Protein AF-A0A2V0P9C7-F1 (afdb_monomer_lite)

Secondary structure (DSSP, 8-state):
-----------------------PPPP-----------------------------PPPPP------------------S--TTSHHHHHHHHHHHHHHHHHHHHHIIIIIS--S-HHHHHHHHHHHTTS--S-S-PPPHHHHHHHHHHTTHHHHHHHHHHHHT---TT---PPPPTTS-TT--SPPPP--SHHHHHHHHHHTHHHHHHHHHH----SSPP-SSPPGGGG-SGGGHHHHHHTSSHHHHHHHHHHHHHHHHHHHSHHHHHHHHHHHHHH-HHHHHHHHHHHHHHHHHHHHHHHHHHHTT-GGGGTHHHHHHHSTTHHHHHHHHHS----TT--

Foldseek 3Di:
DDDDDDDDDDDDDDDDDDDDDDDDDDDDDDDDDDDDDDDDDDDDDDDDDDDDDDDDDDDDDDDDDDDDDDPDPPDDPDDDDDPDPPLVVLLVVLVVLVVVLVVLVCCLPPPFAAQCVVVLVVVVCVLVPVDPPDPDDDQQLLSLLLVLLQLLLLLCCLLQQLQQDDPPPDQDDDDQPVDDPDDPDDDPRDHCVVLSVVCNPQNVSSVSNVVSRDDQDPPQRAPPDAPVVCDDPVNPSNVLLLDLPNLVVQLVSNCVSVVSNVPSDDVSVVVLVVCCRHHSNSVSSVVSLVSSLQCLLVSLLSNLVSQVPPCCVPLSVVLSVDRSNSSSVSSNPHNGHPNPDD

Radius of gyration: 31.12 Å; chains: 1; bounding box: 127×72×74 Å

Sequence (342 aa):
MQRLQGKVAGRTAPTAARRLAAVGLPRPAPCQRLRRAGPAGAAARGLPAPAAPQPRRPAPPARGPVAGAAAAVKQGGGGGGGGGEEGGNGLLISGALLALWAGLMGYVFFLAPNQTPTIDAFIVQKLVGLKQEDPYQVNTVFAALFNAMGIYPLIYAALLIPAARSNNKARGGPLNPFRGPGAGRAAPLLPAWPFVTASVFLGAYALIPYMALWSPKEPPQQLPPPKEELEGWNRLYMRGAETAVLPGLLAAGAAFYLFQAATAGGQAWYDYMRLFDQSRLVHATSIDFALCTLLAPFWMANDAEGRNWEQRGTLLPVLSVLPLLGPSLYLLLRPKTDTSAP

Structure (mmCIF, N/CA/C/O backbone):
data_AF-A0A2V0P9C7-F1
#
_entry.id   AF-A0A2V0P9C7-F1
#
loop_
_atom_site.group_PDB
_atom_site.id
_atom_site.type_symbol
_atom_site.label_atom_id
_atom_site.label_alt_id
_atom_site.label_comp_id
_atom_site.label_asym_id
_atom_site.label_entity_id
_atom_site.label_seq_id
_atom_site.pdbx_PDB_ins_code
_atom_site.Cartn_x
_atom_site.Cartn_y
_atom_site.Cartn_z
_atom_site.occupancy
_atom_site.B_iso_or_equiv
_atom_site.auth_seq_id
_atom_site.auth_comp_id
_atom_site.auth_asym_id
_atom_site.auth_atom_id
_atom_site.pdbx_PDB_model_num
ATOM 1 N N . MET A 1 1 ? 71.635 26.282 -8.787 1.00 40.34 1 MET A N 1
ATOM 2 C CA . MET A 1 1 ? 71.771 27.685 -8.345 1.00 40.34 1 MET A CA 1
ATOM 3 C C . MET A 1 1 ? 70.419 28.176 -7.837 1.00 40.34 1 MET A C 1
ATOM 5 O O . MET A 1 1 ? 69.448 27.930 -8.528 1.00 40.34 1 MET A O 1
ATOM 9 N N . GLN A 1 2 ? 70.417 28.773 -6.629 1.00 41.88 2 GLN A N 1
ATOM 10 C CA . GLN A 1 2 ? 69.450 29.718 -6.005 1.00 41.88 2 GLN A CA 1
ATOM 11 C C . GLN A 1 2 ? 67.937 29.389 -6.106 1.00 41.88 2 GLN A C 1
ATOM 13 O O . GLN A 1 2 ? 67.382 29.415 -7.190 1.00 41.88 2 GLN A O 1
ATOM 18 N N . ARG A 1 3 ? 67.175 28.998 -5.067 1.00 39.62 3 ARG A N 1
ATOM 19 C CA . ARG A 1 3 ? 67.047 29.384 -3.634 1.00 39.62 3 ARG A CA 1
ATOM 20 C C . ARG A 1 3 ? 66.398 30.769 -3.425 1.00 39.62 3 ARG A C 1
ATOM 22 O O . ARG A 1 3 ? 67.041 31.756 -3.746 1.00 39.62 3 ARG A O 1
ATOM 29 N N . LEU A 1 4 ? 65.206 30.781 -2.793 1.00 44.69 4 LEU A N 1
ATOM 30 C CA . LEU A 1 4 ? 64.668 31.688 -1.733 1.00 44.69 4 LEU A CA 1
ATOM 31 C C . LEU A 1 4 ? 63.141 31.902 -1.905 1.00 44.69 4 LEU A C 1
ATOM 33 O O . LEU A 1 4 ? 62.710 32.402 -2.931 1.00 44.69 4 LEU A O 1
ATOM 37 N N . GLN A 1 5 ? 62.279 31.302 -1.065 1.00 39.25 5 GLN A N 1
ATOM 38 C CA . GLN A 1 5 ? 61.827 31.727 0.288 1.00 39.25 5 GLN A CA 1
ATOM 39 C C . GLN A 1 5 ? 60.930 32.978 0.267 1.00 39.25 5 GLN A C 1
ATOM 41 O O . GLN A 1 5 ? 61.345 34.016 -0.219 1.00 39.25 5 GLN A O 1
ATOM 46 N N . GLY A 1 6 ? 59.669 32.918 0.707 1.00 35.94 6 GLY A N 1
ATOM 47 C CA . GLY A 1 6 ? 59.151 32.902 2.094 1.00 35.94 6 GLY A CA 1
ATOM 48 C C . GLY A 1 6 ? 57.789 33.647 2.058 1.00 35.94 6 GLY A C 1
ATOM 49 O O . GLY A 1 6 ? 57.533 34.345 1.089 1.00 35.94 6 GLY A O 1
ATOM 50 N N . LYS A 1 7 ? 56.844 33.600 3.002 1.00 38.44 7 LYS A N 1
ATOM 51 C CA . LYS A 1 7 ? 56.928 33.464 4.456 1.00 38.44 7 LYS A CA 1
ATOM 52 C C . LYS A 1 7 ? 55.504 33.304 5.033 1.00 38.44 7 LYS A C 1
ATOM 54 O O . LYS A 1 7 ? 54.540 33.839 4.501 1.00 38.44 7 LYS A O 1
ATOM 59 N N . VAL A 1 8 ? 55.435 32.583 6.147 1.00 41.50 8 VAL A N 1
ATOM 60 C CA . VAL A 1 8 ? 54.285 32.277 7.014 1.00 41.50 8 VAL A CA 1
ATOM 61 C C . VAL A 1 8 ? 53.973 33.428 7.987 1.00 41.50 8 VAL A C 1
ATOM 63 O O . VAL A 1 8 ? 54.904 34.036 8.512 1.00 41.50 8 VAL A O 1
ATOM 66 N N . ALA A 1 9 ? 52.689 33.641 8.304 1.00 38.97 9 ALA A N 1
ATOM 67 C CA . ALA A 1 9 ? 52.156 34.148 9.586 1.00 38.97 9 ALA A CA 1
ATOM 68 C C . ALA A 1 9 ? 50.629 33.878 9.587 1.00 38.97 9 ALA A C 1
ATOM 70 O O . ALA A 1 9 ? 49.969 34.237 8.626 1.00 38.97 9 ALA A O 1
ATOM 71 N N . GLY A 1 10 ? 49.956 33.205 10.525 1.00 32.88 10 GLY A N 1
ATOM 72 C CA . GLY A 1 10 ? 50.257 32.891 11.916 1.00 32.88 10 GLY A CA 1
ATOM 73 C C . GLY A 1 10 ? 49.712 33.980 12.841 1.00 32.88 10 GLY A C 1
ATOM 74 O O . GLY A 1 10 ? 50.431 34.954 13.031 1.00 32.88 10 GLY A O 1
ATOM 75 N N . ARG A 1 11 ? 48.496 33.799 13.403 1.00 36.88 11 ARG A N 1
ATOM 76 C CA . ARG A 1 11 ? 48.047 34.193 14.772 1.00 36.88 11 ARG A CA 1
ATOM 77 C C . ARG A 1 11 ? 46.509 34.252 14.896 1.00 36.88 11 ARG A C 1
ATOM 79 O O . ARG A 1 11 ? 45.859 34.973 14.158 1.00 36.88 11 ARG A O 1
ATOM 86 N N . THR A 1 12 ? 45.904 33.300 15.614 1.00 37.06 12 THR A N 1
ATOM 87 C CA . THR A 1 12 ? 45.446 33.338 17.031 1.00 37.06 12 THR A CA 1
ATOM 88 C C . THR A 1 12 ? 44.045 33.917 17.232 1.00 37.06 12 THR A C 1
ATOM 90 O O . THR A 1 12 ? 43.801 35.093 16.987 1.00 37.06 12 THR A O 1
ATOM 93 N N . ALA A 1 13 ? 43.167 33.075 17.781 1.00 40.53 13 ALA A N 1
ATOM 94 C CA . ALA A 1 13 ? 41.935 33.460 18.458 1.00 40.53 13 ALA A CA 1
ATOM 95 C C . ALA A 1 13 ? 42.210 34.325 19.702 1.00 40.53 13 ALA A C 1
ATOM 97 O O . ALA A 1 13 ? 43.286 34.223 20.299 1.00 40.53 13 ALA A O 1
ATOM 98 N N . PRO A 1 14 ? 41.187 35.054 20.172 1.00 47.22 14 PRO A N 1
ATOM 99 C CA . PRO A 1 14 ? 40.984 35.199 21.601 1.00 47.22 14 PRO A CA 1
ATOM 100 C C . PRO A 1 14 ? 39.565 34.804 22.027 1.00 47.22 14 PRO A C 1
ATOM 102 O O . PRO A 1 14 ? 38.554 35.250 21.488 1.00 47.22 14 PRO A O 1
ATOM 105 N N . THR A 1 15 ? 39.527 33.985 23.069 1.00 38.34 15 THR A N 1
ATOM 106 C CA . THR A 1 15 ? 38.403 33.778 23.979 1.00 38.34 15 THR A CA 1
ATOM 107 C C . THR A 1 15 ? 38.190 35.045 24.808 1.00 38.34 15 THR A C 1
ATOM 109 O O . THR A 1 15 ? 39.127 35.488 25.468 1.00 38.34 15 THR A O 1
ATOM 112 N N . ALA A 1 16 ? 36.974 35.593 24.865 1.00 36.22 16 ALA A N 1
ATOM 113 C CA . ALA A 1 16 ? 36.542 36.418 25.994 1.00 36.22 16 ALA A CA 1
ATOM 114 C C . ALA A 1 16 ? 35.015 36.446 26.108 1.00 36.22 16 ALA A C 1
ATOM 116 O O . ALA A 1 16 ? 34.280 36.677 25.154 1.00 36.22 16 ALA A O 1
ATOM 117 N N . ALA A 1 17 ? 34.576 36.164 27.324 1.00 35.16 17 ALA A N 1
ATOM 118 C CA . ALA A 1 17 ? 33.209 36.004 27.758 1.00 35.16 17 ALA A CA 1
ATOM 119 C C . ALA A 1 17 ? 32.414 37.321 27.840 1.00 35.16 17 ALA A C 1
ATOM 121 O O . ALA A 1 17 ? 32.978 38.412 27.905 1.00 35.16 17 ALA A O 1
ATOM 122 N N . ARG A 1 18 ? 31.111 37.130 28.115 1.00 34.41 18 ARG A N 1
ATOM 123 C CA . ARG A 1 18 ? 30.278 37.934 29.035 1.00 34.41 18 ARG A CA 1
ATOM 124 C C . ARG A 1 18 ? 29.423 39.028 28.373 1.00 34.41 18 ARG A C 1
ATOM 126 O O . ARG A 1 18 ? 29.882 40.137 28.145 1.00 34.41 18 ARG A O 1
ATOM 133 N N . ARG A 1 19 ? 28.111 38.773 28.280 1.00 36.06 19 ARG A N 1
ATOM 134 C CA . ARG A 1 19 ? 27.092 39.390 29.160 1.00 36.06 19 ARG A CA 1
ATOM 135 C C . ARG A 1 19 ? 25.690 38.874 28.816 1.00 36.06 19 ARG A C 1
ATOM 137 O O . ARG A 1 19 ? 25.186 39.062 27.719 1.00 36.06 19 ARG A O 1
ATOM 144 N N . LEU A 1 20 ? 25.085 38.234 29.814 1.00 36.44 20 LEU A N 1
ATOM 145 C CA . LEU A 1 20 ? 23.655 37.977 29.930 1.00 36.44 20 LEU A CA 1
ATOM 146 C C . LEU A 1 20 ? 22.900 39.313 29.931 1.00 36.44 20 LEU A C 1
ATOM 148 O O . LEU A 1 20 ? 23.204 40.178 30.754 1.00 36.44 20 LEU A O 1
ATOM 152 N N . ALA A 1 21 ? 21.904 39.453 29.061 1.00 36.59 21 ALA A N 1
ATOM 153 C CA . ALA A 1 21 ? 20.855 40.454 29.196 1.00 36.59 21 ALA A CA 1
ATOM 154 C C . ALA A 1 21 ? 19.538 39.712 29.438 1.00 36.59 21 ALA A C 1
ATOM 156 O O . ALA A 1 21 ? 18.996 39.050 28.556 1.00 36.59 21 ALA A O 1
ATOM 157 N N . ALA A 1 22 ? 19.093 39.772 30.689 1.00 36.25 22 ALA A N 1
ATOM 158 C CA . ALA A 1 22 ? 17.819 39.260 31.152 1.00 36.25 22 ALA A CA 1
ATOM 159 C C . ALA A 1 22 ? 16.686 40.128 30.588 1.00 36.25 22 ALA A C 1
ATOM 161 O O . ALA A 1 22 ? 16.609 41.318 30.888 1.00 36.25 22 ALA A O 1
ATOM 162 N N . VAL A 1 23 ? 15.800 39.531 29.793 1.00 40.31 23 VAL A N 1
ATOM 163 C CA . VAL A 1 23 ? 14.508 40.132 29.445 1.00 40.31 23 VAL A CA 1
ATOM 164 C C . VAL A 1 23 ? 13.522 39.732 30.539 1.00 40.31 23 VAL A C 1
ATOM 166 O O . VAL A 1 23 ? 13.234 38.552 30.740 1.00 40.31 23 VAL A O 1
ATOM 169 N N . GLY A 1 24 ? 13.089 40.729 31.309 1.00 33.69 24 GLY A N 1
ATOM 170 C CA . GLY A 1 24 ? 12.203 40.576 32.455 1.00 33.69 24 GLY A CA 1
ATOM 171 C C . GLY A 1 24 ? 10.775 40.210 32.051 1.00 33.69 24 GLY A C 1
ATOM 172 O O . GLY A 1 24 ? 10.144 40.898 31.255 1.00 33.69 24 GLY A O 1
ATOM 173 N N . LEU A 1 25 ? 10.264 39.144 32.663 1.00 37.91 25 LEU A N 1
ATOM 174 C CA . LEU A 1 25 ? 8.841 38.822 32.747 1.00 37.91 25 LEU A CA 1
ATOM 175 C C . LEU A 1 25 ? 8.214 39.590 33.927 1.00 37.91 25 LEU A C 1
ATOM 177 O O . LEU A 1 25 ? 8.761 39.528 35.034 1.00 37.91 25 LEU A O 1
ATOM 181 N N . PRO A 1 26 ? 7.064 40.265 33.755 1.00 42.53 26 PRO A N 1
ATOM 182 C CA . PRO A 1 26 ? 6.328 40.831 34.876 1.00 42.53 26 PRO A CA 1
ATOM 183 C C . PRO A 1 26 ? 5.519 39.749 35.612 1.00 42.53 26 PRO A C 1
ATOM 185 O O . PRO A 1 26 ? 4.695 39.042 35.035 1.00 42.53 26 PRO A O 1
ATOM 188 N N . ARG A 1 27 ? 5.759 39.648 36.924 1.00 42.53 27 ARG A N 1
ATOM 189 C CA . ARG A 1 27 ? 4.911 38.945 37.900 1.00 42.53 27 ARG A CA 1
ATOM 190 C C . ARG A 1 27 ? 3.579 39.682 38.087 1.00 42.53 27 ARG A C 1
ATOM 192 O O . ARG A 1 27 ? 3.592 40.907 38.181 1.00 42.53 27 ARG A O 1
ATOM 199 N N . PRO A 1 28 ? 2.491 38.949 38.358 1.00 45.53 28 PRO A N 1
ATOM 200 C CA . PRO A 1 28 ? 1.524 39.395 39.357 1.00 45.53 28 PRO A CA 1
ATOM 201 C C . PRO A 1 28 ? 1.474 38.467 40.583 1.00 45.53 28 PRO A C 1
ATOM 203 O O . PRO A 1 28 ? 1.701 37.260 40.509 1.00 45.53 28 PRO A O 1
ATOM 206 N N . ALA A 1 29 ? 1.236 39.099 41.731 1.00 41.28 29 ALA A N 1
ATOM 207 C CA . ALA A 1 29 ? 1.224 38.549 43.085 1.00 41.28 29 ALA A CA 1
ATOM 208 C C . ALA A 1 29 ? -0.116 37.837 43.428 1.00 41.28 29 ALA A C 1
ATOM 210 O O . ALA A 1 29 ? -1.063 37.904 42.644 1.00 41.28 29 ALA A O 1
ATOM 211 N N . PRO A 1 30 ? -0.209 37.131 44.575 1.00 43.12 30 PRO A N 1
ATOM 212 C CA . PRO A 1 30 ? -1.204 36.090 44.826 1.00 43.12 30 PRO A CA 1
ATOM 213 C C . PRO A 1 30 ? -2.476 36.616 45.510 1.00 43.12 30 PRO A C 1
ATOM 215 O O . PRO A 1 30 ? -2.411 37.495 46.366 1.00 43.12 30 PRO A O 1
ATOM 218 N N . CYS A 1 31 ? -3.629 36.001 45.226 1.00 36.41 31 CYS A N 1
ATOM 219 C CA . CYS A 1 31 ? -4.851 36.177 46.016 1.00 36.41 31 CYS A CA 1
ATOM 220 C C . CYS A 1 31 ? -5.476 34.829 46.405 1.00 36.41 31 CYS A C 1
ATOM 222 O O . CYS A 1 31 ? -6.080 34.119 45.611 1.00 36.41 31 CYS A O 1
ATOM 224 N N . GLN A 1 32 ? -5.218 34.490 47.665 1.00 39.56 32 GLN A N 1
ATOM 225 C CA . GLN A 1 32 ? -6.084 33.870 48.669 1.00 39.56 32 GLN A CA 1
ATOM 226 C C . GLN A 1 32 ? -7.221 32.925 48.229 1.00 39.56 32 GLN A C 1
ATOM 228 O O . GLN A 1 32 ? -8.327 33.302 47.865 1.00 39.56 32 GLN A O 1
ATOM 233 N N . ARG A 1 33 ? -6.925 31.648 48.473 1.00 35.62 33 ARG A N 1
ATOM 234 C CA . ARG A 1 33 ? -7.769 30.575 49.015 1.00 35.62 33 ARG A CA 1
ATOM 235 C C . ARG A 1 33 ? -9.034 31.055 49.767 1.00 35.62 33 ARG A C 1
ATOM 237 O O . ARG A 1 33 ? -8.929 31.545 50.887 1.00 35.62 33 ARG A O 1
ATOM 244 N N . LEU A 1 34 ? -10.215 30.737 49.235 1.00 41.00 34 LEU A N 1
ATOM 245 C CA . LEU A 1 34 ? -11.461 30.621 50.003 1.00 41.00 34 LEU A CA 1
ATOM 246 C C . LEU A 1 34 ? -12.000 29.188 49.902 1.00 41.00 34 LEU A C 1
ATOM 248 O O . LEU A 1 34 ? -12.028 28.566 48.844 1.00 41.00 34 LEU A O 1
ATOM 252 N N . ARG A 1 35 ? -12.329 28.647 51.073 1.00 34.84 35 ARG A N 1
ATOM 253 C CA . ARG A 1 35 ? -12.780 27.282 51.365 1.00 34.84 35 ARG A CA 1
ATOM 254 C C . ARG A 1 35 ? -14.299 27.300 51.596 1.00 34.84 35 ARG A C 1
ATOM 256 O O . ARG A 1 35 ? -14.778 28.277 52.160 1.00 34.84 35 ARG A O 1
ATOM 263 N N . ARG A 1 36 ? -14.932 26.129 51.386 1.00 33.81 36 ARG A N 1
ATOM 264 C CA . ARG A 1 36 ? -16.266 25.665 51.870 1.00 33.81 36 ARG A CA 1
ATOM 265 C C . ARG A 1 36 ? -17.480 26.237 51.116 1.00 33.81 36 ARG A C 1
ATOM 267 O O . ARG A 1 36 ? -17.447 27.384 50.719 1.00 33.81 36 ARG A O 1
ATOM 274 N N . ALA A 1 37 ? -18.593 25.530 50.908 1.00 34.34 37 ALA A N 1
ATOM 275 C CA . ALA A 1 37 ? -19.050 24.167 51.212 1.00 34.34 37 ALA A CA 1
ATOM 276 C C . ALA A 1 37 ? -20.278 23.868 50.311 1.00 34.34 37 ALA A C 1
ATOM 278 O O . ALA A 1 37 ? -20.945 24.800 49.873 1.00 34.34 37 ALA A O 1
ATOM 279 N N . GLY A 1 38 ? -20.581 22.591 50.043 1.00 33.56 38 GLY A N 1
ATOM 280 C CA . GLY A 1 38 ? -21.896 22.166 49.529 1.00 33.56 38 GLY A CA 1
ATOM 281 C C . GLY A 1 38 ? -22.929 21.994 50.661 1.00 33.56 38 GLY A C 1
ATOM 282 O O . GLY A 1 38 ? -22.699 22.474 51.770 1.00 33.56 38 GLY A O 1
ATOM 283 N N . PRO A 1 39 ? -23.990 21.197 50.451 1.00 47.72 39 PRO A N 1
ATOM 284 C CA . PRO A 1 39 ? -25.237 21.595 49.794 1.00 47.72 39 PRO A CA 1
ATOM 285 C C . PRO A 1 39 ? -26.438 21.527 50.762 1.00 47.72 39 PRO A C 1
ATOM 287 O O . PRO A 1 39 ? -26.381 20.849 51.784 1.00 47.72 39 PRO A O 1
ATOM 290 N N . ALA A 1 40 ? -27.560 22.164 50.417 1.00 34.12 40 ALA A N 1
ATOM 291 C CA . ALA A 1 40 ? -28.839 21.943 51.095 1.00 34.12 40 ALA A CA 1
ATOM 292 C C . ALA A 1 40 ? -29.974 21.910 50.067 1.00 34.12 40 ALA A C 1
ATOM 294 O O . ALA A 1 40 ? -30.156 22.848 49.294 1.00 34.12 40 ALA A O 1
ATOM 295 N N . GLY A 1 41 ? -30.694 20.789 50.043 1.00 30.06 41 GLY A N 1
ATOM 296 C CA . GLY A 1 41 ? -31.901 20.609 49.250 1.00 30.06 41 GLY A CA 1
ATOM 297 C C . GLY A 1 41 ? -33.130 21.206 49.930 1.00 30.06 41 GLY A C 1
ATOM 298 O O . GLY A 1 41 ? -33.171 21.363 51.147 1.00 30.06 41 GLY A O 1
ATOM 299 N N . ALA A 1 42 ? -34.159 21.470 49.133 1.00 34.94 42 ALA A N 1
ATOM 300 C CA . ALA A 1 42 ? -35.526 21.600 49.610 1.00 34.94 42 ALA A CA 1
ATOM 301 C C . ALA A 1 42 ? -36.482 21.137 48.505 1.00 34.94 42 ALA A C 1
ATOM 303 O O . ALA A 1 42 ? -36.445 21.619 47.376 1.00 34.94 42 ALA A O 1
ATOM 304 N N . ALA A 1 43 ? -37.294 20.146 48.854 1.00 31.75 43 ALA A N 1
ATOM 305 C CA . ALA A 1 43 ? -38.361 19.575 48.054 1.00 31.75 43 ALA A CA 1
ATOM 306 C C . ALA A 1 43 ? -39.646 20.410 48.181 1.00 31.75 43 ALA A C 1
ATOM 308 O O . ALA A 1 43 ? -39.941 20.909 49.264 1.00 31.75 43 ALA A O 1
ATOM 309 N N . ALA A 1 44 ? -40.463 20.464 47.126 1.00 37.12 44 ALA A N 1
ATOM 310 C CA . ALA A 1 44 ? -41.893 20.756 47.235 1.00 37.12 44 ALA A CA 1
ATOM 311 C C . ALA A 1 44 ? -42.676 20.014 46.133 1.00 37.12 44 ALA A C 1
ATOM 313 O O . ALA A 1 44 ? -42.282 20.000 44.970 1.00 37.12 44 ALA A O 1
ATOM 314 N N . ARG A 1 45 ? -43.751 19.336 46.553 1.00 31.44 45 ARG A N 1
ATOM 315 C CA . ARG A 1 45 ? -44.644 18.422 45.812 1.00 31.44 45 ARG A CA 1
ATOM 316 C C . ARG A 1 45 ? -45.943 19.125 45.358 1.00 31.44 45 ARG A C 1
ATOM 318 O O . ARG A 1 45 ? -46.443 19.948 46.110 1.00 31.44 45 ARG A O 1
ATOM 325 N N . GLY A 1 46 ? -46.543 18.626 44.258 1.00 29.08 46 GLY A N 1
ATOM 326 C CA . GLY A 1 46 ? -48.005 18.541 43.971 1.00 29.08 46 GLY A CA 1
ATOM 327 C C . GLY A 1 46 ? -48.631 19.688 43.145 1.00 29.08 46 GLY A C 1
ATOM 328 O O . GLY A 1 46 ? -48.696 20.791 43.660 1.00 29.08 46 GLY A O 1
ATOM 329 N N . LEU A 1 47 ? -48.932 19.540 41.832 1.00 31.88 47 LEU A N 1
ATOM 330 C CA . LEU A 1 47 ? -50.120 18.952 41.121 1.00 31.88 47 LEU A CA 1
ATOM 331 C C . LEU A 1 47 ? -51.376 19.873 41.071 1.00 31.88 47 LEU A C 1
ATOM 333 O O . LEU A 1 47 ? -51.562 20.594 42.045 1.00 31.88 47 LEU A O 1
ATOM 337 N N . PRO A 1 48 ? -52.292 19.823 40.053 1.00 43.31 48 PRO A N 1
ATOM 338 C CA . PRO A 1 48 ? -52.402 18.953 38.856 1.00 43.31 48 PRO A CA 1
ATOM 339 C C . PRO A 1 48 ? -52.689 19.677 37.493 1.00 43.31 48 PRO A C 1
ATOM 341 O O . PRO A 1 48 ? -52.756 20.897 37.407 1.00 43.31 48 PRO A O 1
ATOM 344 N N . ALA A 1 49 ? -52.831 18.874 36.423 1.00 34.06 49 ALA A N 1
ATOM 345 C CA . ALA A 1 49 ? -52.937 19.197 34.983 1.00 34.06 49 ALA A CA 1
ATOM 346 C C . ALA A 1 49 ? -54.313 19.708 34.472 1.00 34.06 49 ALA A C 1
ATOM 348 O O . ALA A 1 49 ? -55.307 19.635 35.195 1.00 34.06 49 ALA A O 1
ATOM 349 N N . PRO A 1 50 ? -54.402 20.103 33.179 1.00 39.69 50 PRO A N 1
ATOM 350 C CA . PRO A 1 50 ? -55.315 19.385 32.272 1.00 39.69 50 PRO A CA 1
ATOM 351 C C . PRO A 1 50 ? -54.734 19.074 30.865 1.00 39.69 50 PRO A C 1
ATOM 353 O O . PRO A 1 50 ? -53.574 19.334 30.569 1.00 39.69 50 PRO A O 1
ATOM 356 N N . ALA A 1 51 ? -55.558 18.410 30.046 1.00 33.03 51 ALA A N 1
ATOM 357 C CA . ALA A 1 51 ? -55.248 17.429 29.000 1.00 33.03 51 ALA A CA 1
ATOM 358 C C . ALA A 1 51 ? -54.744 17.923 27.616 1.00 33.03 51 ALA A C 1
ATOM 360 O O . ALA A 1 51 ? -54.800 19.097 27.271 1.00 33.03 51 ALA A O 1
ATOM 361 N N . ALA A 1 52 ? -54.277 16.934 26.838 1.00 35.88 52 ALA A N 1
ATOM 362 C CA . ALA A 1 52 ? -53.616 16.936 25.523 1.00 35.88 52 ALA A CA 1
ATOM 363 C C . ALA A 1 52 ? -54.396 17.551 24.336 1.00 35.88 52 ALA A C 1
ATOM 365 O O . ALA A 1 52 ? -55.610 17.729 24.414 1.00 35.88 52 ALA A O 1
ATOM 366 N N . PRO A 1 53 ? -53.714 17.794 23.192 1.00 34.66 53 PRO A N 1
ATOM 367 C CA . PRO A 1 53 ? -53.851 16.857 22.057 1.00 34.66 53 PRO A CA 1
ATOM 368 C C . PRO A 1 53 ? -52.573 16.644 21.193 1.00 34.66 53 PRO A C 1
ATOM 370 O O . PRO A 1 53 ? -51.788 17.557 20.959 1.00 34.66 53 PRO A O 1
ATOM 373 N N . GLN A 1 54 ? -52.401 15.436 20.641 1.00 34.97 54 GLN A N 1
ATOM 374 C CA . GLN A 1 54 ? -51.569 15.109 19.455 1.00 34.97 54 GLN A CA 1
ATOM 375 C C . GLN A 1 54 ? -52.507 14.598 18.325 1.00 34.97 54 GLN A C 1
ATOM 377 O O . GLN A 1 54 ? -53.676 14.365 18.643 1.00 34.97 54 GLN A O 1
ATOM 382 N N . PRO A 1 55 ? -52.090 14.266 17.073 1.00 40.16 55 PRO A N 1
ATOM 383 C CA . PRO A 1 55 ? -50.862 14.535 16.288 1.00 40.16 55 PRO A CA 1
ATOM 384 C C . PRO A 1 55 ? -51.166 15.037 14.840 1.00 40.16 55 PRO A C 1
ATOM 386 O O . PRO A 1 55 ? -52.300 14.964 14.372 1.00 40.16 55 PRO A O 1
ATOM 389 N N . ARG A 1 56 ? -50.153 15.430 14.040 1.00 32.28 56 ARG A N 1
ATOM 390 C CA . ARG A 1 56 ? -50.242 15.385 12.556 1.00 32.28 56 ARG A CA 1
ATOM 391 C C . ARG A 1 56 ? -48.935 14.893 11.917 1.00 32.28 56 ARG A C 1
ATOM 393 O O . ARG A 1 56 ? -47.888 15.509 12.077 1.00 32.28 56 ARG A O 1
ATOM 400 N N . ARG A 1 57 ? -49.026 13.776 11.183 1.00 38.12 57 ARG A N 1
ATOM 401 C CA . ARG A 1 57 ? -47.999 13.242 10.265 1.00 38.12 57 ARG A CA 1
ATOM 402 C C . ARG A 1 57 ? -47.980 14.044 8.955 1.00 38.12 57 ARG A C 1
ATOM 404 O O . ARG A 1 57 ? -49.061 14.383 8.475 1.00 38.12 57 ARG A O 1
ATOM 411 N N . PRO A 1 58 ? -46.822 14.203 8.296 1.00 41.66 58 PRO A N 1
ATOM 412 C CA . PRO A 1 58 ? -46.764 14.397 6.848 1.00 41.66 58 PRO A CA 1
ATOM 413 C C . PRO A 1 58 ? -46.517 13.072 6.102 1.00 41.66 58 PRO A C 1
ATOM 415 O O . PRO A 1 58 ? -45.804 12.192 6.583 1.00 41.66 58 PRO A O 1
ATOM 418 N N . ALA A 1 59 ? -47.145 12.944 4.932 1.00 39.66 59 ALA A N 1
ATOM 419 C CA . ALA A 1 59 ? -47.090 11.814 4.002 1.00 39.66 59 ALA A CA 1
ATOM 420 C C . ALA A 1 59 ? -45.787 11.788 3.156 1.00 39.66 59 ALA A C 1
ATOM 422 O O . ALA A 1 59 ? -45.109 12.813 3.067 1.00 39.66 59 ALA A O 1
ATOM 423 N N . PRO A 1 60 ? -45.428 10.651 2.521 1.00 43.28 60 PRO A N 1
ATOM 424 C CA . PRO A 1 60 ? -44.184 10.502 1.762 1.00 43.28 60 PRO A CA 1
ATOM 425 C C . PRO A 1 60 ? -44.348 10.930 0.291 1.00 43.28 60 PRO A C 1
ATOM 427 O O . PRO A 1 60 ? -45.446 10.784 -0.252 1.00 43.28 60 PRO A O 1
ATOM 430 N N . PRO A 1 61 ? -43.276 11.343 -0.413 1.00 43.69 61 PRO A N 1
ATOM 431 C CA . PRO A 1 61 ? -43.305 11.417 -1.867 1.00 43.69 61 PRO A CA 1
ATOM 432 C C . PRO A 1 61 ? -42.591 10.235 -2.556 1.00 43.69 61 PRO A C 1
ATOM 434 O O . PRO A 1 61 ? -41.442 9.909 -2.275 1.00 43.69 61 PRO A O 1
ATOM 437 N N . ALA A 1 62 ? -43.369 9.614 -3.449 1.00 33.03 62 ALA A N 1
ATOM 438 C CA . ALA A 1 62 ? -43.105 8.982 -4.749 1.00 33.03 62 ALA A CA 1
ATOM 439 C C . ALA A 1 62 ? -41.740 8.339 -5.098 1.00 33.03 62 ALA A C 1
ATOM 441 O O . ALA A 1 62 ? -40.686 8.967 -5.105 1.00 33.03 62 ALA A O 1
ATOM 442 N N . ARG A 1 63 ? -41.830 7.089 -5.579 1.00 35.12 63 ARG A N 1
ATOM 443 C CA . ARG A 1 63 ? -40.819 6.388 -6.389 1.00 35.12 63 ARG A CA 1
ATOM 444 C C . ARG A 1 63 ? -40.847 6.879 -7.845 1.00 35.12 63 ARG A C 1
ATOM 446 O O . ARG A 1 63 ? -41.924 6.996 -8.423 1.00 35.12 63 ARG A O 1
ATOM 453 N N . GLY A 1 64 ? -39.669 7.011 -8.451 1.00 30.33 64 GLY A N 1
ATOM 454 C CA . GLY A 1 64 ? -39.435 7.039 -9.899 1.00 30.33 64 GLY A CA 1
ATOM 455 C C . GLY A 1 64 ? -38.042 6.456 -10.207 1.00 30.33 64 GLY A C 1
ATOM 456 O O . GLY A 1 64 ? -37.157 6.596 -9.361 1.00 30.33 64 GLY A O 1
ATOM 457 N N . PRO A 1 65 ? -37.839 5.737 -11.329 1.00 41.53 65 PRO A N 1
ATOM 458 C CA . PRO A 1 65 ? -36.722 4.810 -11.497 1.00 41.53 65 PRO A CA 1
ATOM 459 C C . PRO A 1 65 ? -35.546 5.450 -12.239 1.00 41.53 65 PRO A C 1
ATOM 461 O O . PRO A 1 65 ? -35.747 6.063 -13.281 1.00 41.53 65 PRO A O 1
ATOM 464 N N . VAL A 1 66 ? -34.311 5.212 -11.789 1.00 35.59 66 VAL A N 1
ATOM 465 C CA . VAL A 1 66 ? -33.158 5.229 -12.700 1.00 35.59 66 VAL A CA 1
ATOM 466 C C . VAL A 1 66 ? -32.144 4.185 -12.251 1.00 35.59 66 VAL A C 1
ATOM 468 O O . VAL A 1 66 ? -31.599 4.238 -11.150 1.00 35.59 66 VAL A O 1
ATOM 471 N N . ALA A 1 67 ? -31.954 3.197 -13.115 1.00 30.81 67 ALA A N 1
ATOM 472 C CA . ALA A 1 67 ? -30.931 2.181 -13.011 1.00 30.81 67 ALA A CA 1
ATOM 473 C C . ALA A 1 67 ? -29.550 2.802 -13.268 1.00 30.81 67 ALA A C 1
ATOM 475 O O . ALA A 1 67 ? -29.350 3.513 -14.248 1.00 30.81 67 ALA A O 1
ATOM 476 N N . GLY A 1 68 ? -28.598 2.480 -12.401 1.00 28.50 68 GLY A N 1
ATOM 477 C CA . GLY A 1 68 ? -27.174 2.721 -12.588 1.00 28.50 68 GLY A CA 1
ATOM 478 C C 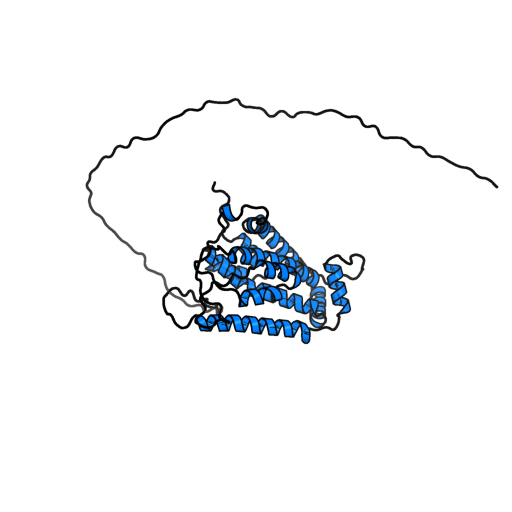. GLY A 1 68 ? -26.439 1.645 -11.807 1.00 28.50 68 GLY A C 1
ATOM 479 O O . GLY A 1 68 ? -26.288 1.746 -10.594 1.00 28.50 68 GLY A O 1
ATOM 480 N N . ALA A 1 69 ? -26.107 0.554 -12.491 1.00 35.94 69 ALA A N 1
ATOM 481 C CA . ALA A 1 69 ? -25.489 -0.627 -11.915 1.00 35.94 69 ALA A CA 1
ATOM 482 C C . ALA A 1 69 ? -24.088 -0.300 -11.376 1.00 35.94 69 ALA A C 1
ATOM 484 O O . ALA A 1 69 ? -23.131 -0.183 -12.133 1.00 35.94 69 ALA A O 1
ATOM 485 N N . ALA A 1 70 ? -23.972 -0.199 -10.056 1.00 28.53 70 ALA A N 1
ATOM 486 C CA . ALA A 1 70 ? -22.722 -0.404 -9.345 1.00 28.53 70 ALA A CA 1
ATOM 487 C C . ALA A 1 70 ? -22.904 -1.675 -8.518 1.00 28.53 70 ALA A C 1
ATOM 489 O O . ALA A 1 70 ? -23.775 -1.740 -7.648 1.00 28.53 70 ALA A O 1
ATOM 490 N N . ALA A 1 71 ? -22.133 -2.711 -8.842 1.00 30.83 71 ALA A N 1
ATOM 491 C CA . ALA A 1 71 ? -22.108 -3.962 -8.105 1.00 30.83 71 ALA A CA 1
ATOM 492 C C . ALA A 1 71 ? -21.575 -3.699 -6.689 1.00 30.83 71 ALA A C 1
ATOM 494 O O . ALA A 1 71 ? -20.378 -3.767 -6.422 1.00 30.83 71 ALA A O 1
ATOM 495 N N . ALA A 1 72 ? -22.483 -3.359 -5.778 1.00 28.03 72 ALA A N 1
ATOM 496 C CA . ALA A 1 72 ? -22.224 -3.363 -4.355 1.00 28.03 72 ALA A CA 1
ATOM 497 C C . ALA A 1 72 ? -22.080 -4.825 -3.924 1.00 28.03 72 ALA A C 1
ATOM 499 O O . ALA A 1 72 ? -23.064 -5.563 -3.838 1.00 28.03 72 ALA A O 1
ATOM 500 N N . VAL A 1 73 ? -20.843 -5.249 -3.664 1.00 30.66 73 VAL A N 1
ATOM 501 C CA . VAL A 1 73 ? -20.583 -6.455 -2.878 1.00 30.66 73 VAL A CA 1
ATOM 502 C C . VAL A 1 73 ? -21.241 -6.234 -1.520 1.00 30.66 73 VAL A C 1
ATOM 504 O O . VAL A 1 73 ? -20.813 -5.412 -0.712 1.00 30.66 73 VAL A O 1
ATOM 507 N N . LYS A 1 74 ? -22.360 -6.925 -1.317 1.00 26.08 74 LYS A N 1
ATOM 508 C CA . LYS A 1 74 ? -23.163 -6.878 -0.103 1.00 26.08 74 LYS A CA 1
ATOM 509 C C . LYS A 1 74 ? -22.387 -7.623 0.983 1.00 26.08 74 LYS A C 1
ATOM 511 O O . LYS A 1 74 ? -22.418 -8.848 1.040 1.00 26.08 74 LYS A O 1
ATOM 516 N N . GLN A 1 75 ? -21.648 -6.887 1.808 1.00 36.72 75 GLN A N 1
ATOM 517 C CA . GLN A 1 75 ? -21.001 -7.442 2.992 1.00 36.72 75 GLN A CA 1
ATOM 518 C C . GLN A 1 75 ? -22.105 -7.794 3.998 1.00 36.72 75 GLN A C 1
ATOM 520 O O . GLN A 1 75 ? -22.880 -6.932 4.417 1.00 36.72 75 GLN A O 1
ATOM 525 N N . GLY A 1 76 ? -22.250 -9.088 4.284 1.00 27.56 76 GLY A N 1
ATOM 526 C CA . GLY A 1 76 ? -23.264 -9.616 5.186 1.00 27.56 76 GLY A CA 1
ATOM 527 C C . GLY A 1 76 ? -23.022 -9.143 6.614 1.00 27.56 76 GLY A C 1
ATOM 528 O O . GLY A 1 76 ? -22.201 -9.710 7.324 1.00 27.56 76 GLY A O 1
ATOM 529 N N . GLY A 1 77 ? -23.765 -8.121 7.037 1.00 33.19 77 GLY A N 1
ATOM 530 C CA . GLY A 1 77 ? -24.012 -7.855 8.449 1.00 33.19 77 GLY A CA 1
ATOM 531 C C . GLY A 1 77 ? -24.937 -8.939 8.993 1.00 33.19 77 GLY A C 1
ATOM 532 O O . GLY A 1 77 ? -26.151 -8.864 8.813 1.00 33.19 77 GLY A O 1
ATOM 533 N N . GLY A 1 78 ? -24.355 -9.972 9.595 1.00 27.00 78 GLY A N 1
ATOM 534 C CA . GLY A 1 78 ? -25.072 -11.075 10.225 1.00 27.00 78 GLY A CA 1
ATOM 535 C C . GLY A 1 78 ? -25.133 -10.893 11.735 1.00 27.00 78 GLY A C 1
ATOM 536 O O . GLY A 1 78 ? -24.289 -11.406 12.457 1.00 27.00 78 GLY A O 1
ATOM 537 N N . GLY A 1 79 ? -26.136 -10.163 12.217 1.00 28.12 79 GLY A N 1
ATOM 538 C CA . GLY A 1 79 ? -26.608 -10.299 13.591 1.00 28.12 79 GLY A CA 1
ATOM 539 C C . GLY A 1 79 ? -27.824 -11.219 13.602 1.00 28.12 79 GLY A C 1
ATOM 540 O O . GLY A 1 79 ? -28.874 -10.820 13.106 1.00 28.12 79 GLY A O 1
ATOM 541 N N . GLY A 1 80 ? -27.692 -12.421 14.171 1.00 24.22 80 GLY A N 1
ATOM 542 C CA . GLY A 1 80 ? -28.838 -13.262 14.538 1.00 24.22 80 GLY A CA 1
ATOM 543 C C . GLY A 1 80 ? -28.721 -14.747 14.189 1.00 24.22 80 GLY A C 1
ATOM 544 O O . GLY A 1 80 ? -29.083 -15.148 13.094 1.00 24.22 80 GLY A O 1
ATOM 545 N N . GLY A 1 81 ? -28.293 -15.539 15.179 1.00 32.22 81 GLY A N 1
ATOM 546 C CA . GLY A 1 81 ? -28.753 -16.900 15.495 1.00 32.22 81 GLY A CA 1
ATOM 547 C C . GLY A 1 81 ? -28.950 -17.921 14.367 1.00 32.22 81 GLY A C 1
ATOM 548 O O . GLY A 1 81 ? -30.022 -17.997 13.778 1.00 32.22 81 GLY A O 1
ATOM 549 N N . GLY A 1 82 ? -27.982 -18.827 14.211 1.00 23.72 82 GLY A N 1
ATOM 550 C CA . GLY A 1 82 ? -28.135 -20.068 13.446 1.00 23.72 82 GLY A CA 1
ATOM 551 C C . GLY A 1 82 ? -26.837 -20.873 13.432 1.00 23.72 82 GLY A C 1
ATOM 552 O O . GLY A 1 82 ? -26.003 -20.692 12.556 1.00 23.72 82 GLY A O 1
ATOM 553 N N . GLY A 1 83 ? -26.629 -21.728 14.437 1.00 36.34 83 GLY A N 1
ATOM 554 C CA . GLY A 1 83 ? -25.433 -22.567 14.531 1.00 36.34 83 GLY A CA 1
ATOM 555 C C . GLY A 1 83 ? -25.405 -23.648 13.447 1.00 36.34 83 GLY A C 1
ATOM 556 O O . GLY A 1 83 ? -26.344 -24.432 13.347 1.00 36.34 83 GLY A O 1
ATOM 557 N N . GLY A 1 84 ? -24.318 -23.710 12.669 1.00 35.41 84 GLY A N 1
ATOM 558 C CA . GLY A 1 84 ? -24.024 -24.855 11.796 1.00 35.41 84 GLY A CA 1
ATOM 559 C C . GLY A 1 84 ? -23.125 -24.585 10.585 1.00 35.41 84 GLY A C 1
ATOM 560 O O . GLY A 1 84 ? -22.368 -25.474 10.209 1.00 35.41 84 GLY A O 1
ATOM 561 N N . GLU A 1 85 ? -23.144 -23.383 9.998 1.00 46.59 85 GLU A N 1
ATOM 562 C CA . GLU A 1 85 ? -22.534 -23.144 8.667 1.00 46.59 85 GLU A CA 1
ATOM 563 C C . GLU A 1 85 ? -21.335 -22.170 8.654 1.00 46.59 85 GLU A C 1
ATOM 565 O O . GLU A 1 85 ? -20.581 -22.121 7.682 1.00 46.59 85 GLU A O 1
ATOM 570 N N . GLU A 1 86 ? -21.083 -21.432 9.739 1.00 51.34 86 GLU A N 1
ATOM 571 C CA . GLU A 1 86 ? -20.023 -20.405 9.781 1.00 51.34 86 GLU A CA 1
ATOM 572 C C . GLU A 1 86 ? -18.592 -20.975 9.745 1.00 51.34 86 GLU A C 1
ATOM 574 O O . GLU A 1 86 ? -17.686 -20.352 9.188 1.00 51.34 86 GLU A O 1
ATOM 579 N N . GLY A 1 87 ? -18.375 -22.186 10.271 1.00 52.91 87 GLY A N 1
ATOM 580 C CA . GLY A 1 87 ? -17.041 -22.801 10.337 1.00 52.91 87 GLY A CA 1
ATOM 581 C C . GLY A 1 87 ? -16.479 -23.243 8.979 1.00 52.91 87 GLY A C 1
ATOM 582 O O . GLY A 1 87 ? -15.266 -23.204 8.772 1.00 52.91 87 GLY A O 1
ATOM 583 N N . GLY A 1 88 ? -17.347 -23.631 8.037 1.00 61.28 88 GLY A N 1
ATOM 584 C CA . GLY A 1 88 ? -16.938 -24.065 6.697 1.00 61.28 88 GLY A CA 1
ATOM 585 C C . GLY A 1 88 ? -16.475 -22.898 5.827 1.00 61.28 88 GLY A C 1
ATOM 586 O O . GLY A 1 88 ? -15.427 -22.969 5.189 1.00 61.28 88 GLY A O 1
ATOM 587 N N . ASN A 1 89 ? -17.206 -21.785 5.865 1.00 70.81 89 ASN A N 1
ATOM 588 C CA . ASN A 1 89 ? -16.919 -20.618 5.031 1.00 70.81 89 ASN A CA 1
ATOM 589 C C . ASN A 1 89 ? -15.597 -19.937 5.416 1.00 70.81 89 ASN A C 1
ATOM 591 O O . ASN A 1 89 ? -14.836 -19.544 4.533 1.00 70.81 89 ASN A O 1
ATOM 595 N N . GLY A 1 90 ? -15.277 -19.857 6.713 1.00 68.94 90 GLY A N 1
ATOM 596 C CA . GLY A 1 90 ? -14.003 -19.300 7.182 1.00 68.94 90 GLY A CA 1
ATOM 597 C C . GLY A 1 90 ? -12.790 -20.097 6.692 1.00 68.94 90 GLY A C 1
ATOM 598 O O . GLY A 1 90 ? -11.845 -19.519 6.158 1.00 68.94 90 GLY A O 1
ATOM 599 N N . LEU A 1 91 ? -12.845 -21.430 6.786 1.00 75.38 91 LEU A N 1
ATOM 600 C CA . LEU A 1 91 ? -11.777 -22.309 6.299 1.00 75.38 91 LEU A CA 1
ATOM 601 C C . LEU A 1 91 ? -11.583 -22.195 4.781 1.00 75.38 91 LEU A C 1
ATOM 603 O O . LEU A 1 91 ? -10.449 -22.163 4.304 1.00 75.38 91 LEU A O 1
ATOM 607 N N . LEU A 1 92 ? -12.679 -22.105 4.026 1.00 81.56 92 LEU A N 1
ATOM 608 C CA . LEU A 1 92 ? -12.630 -21.937 2.575 1.00 81.56 92 LEU A CA 1
ATOM 609 C C . LEU A 1 92 ? -11.993 -20.601 2.178 1.00 81.56 92 LEU A C 1
ATOM 611 O O . LEU A 1 92 ? -11.153 -20.581 1.281 1.00 81.56 92 LEU A O 1
ATOM 615 N N . ILE A 1 93 ? -12.333 -19.502 2.861 1.00 82.62 93 ILE A N 1
ATOM 616 C CA . ILE A 1 93 ? -11.759 -18.173 2.591 1.00 82.62 93 ILE A CA 1
ATOM 617 C C . ILE A 1 93 ? -10.265 -18.145 2.936 1.00 82.62 93 ILE A C 1
ATOM 619 O O . ILE A 1 93 ? -9.456 -17.721 2.110 1.00 82.62 93 ILE A O 1
ATOM 623 N N . SER A 1 94 ? -9.874 -18.641 4.114 1.00 83.25 94 SER A N 1
ATOM 624 C CA . SER A 1 94 ? -8.463 -18.742 4.509 1.00 83.25 94 SER A CA 1
ATOM 625 C C . SER A 1 94 ? -7.664 -19.632 3.554 1.00 83.25 94 SER A C 1
ATOM 627 O O . SER A 1 94 ? -6.565 -19.265 3.135 1.00 83.25 94 SER A O 1
ATOM 629 N N . GLY A 1 95 ? -8.227 -20.778 3.159 1.00 87.31 95 GLY A N 1
ATOM 630 C CA . GLY A 1 95 ? -7.629 -21.679 2.175 1.00 87.31 95 GLY A CA 1
ATOM 631 C C . GLY A 1 95 ? -7.471 -21.025 0.801 1.00 87.31 95 GLY A C 1
ATOM 632 O O . GLY A 1 95 ? -6.402 -21.122 0.201 1.00 87.31 95 GLY A O 1
ATOM 633 N N . ALA A 1 96 ? -8.486 -20.296 0.330 1.00 89.38 96 ALA A N 1
ATOM 634 C CA . ALA A 1 96 ? -8.436 -19.559 -0.930 1.00 89.38 96 ALA A CA 1
ATOM 635 C C . ALA A 1 96 ? -7.385 -18.438 -0.906 1.00 89.38 96 ALA A C 1
ATOM 637 O O . ALA A 1 96 ? -6.653 -18.273 -1.879 1.00 89.38 96 ALA A O 1
ATOM 638 N N . LEU A 1 97 ? -7.255 -17.708 0.207 1.00 88.62 97 LEU A N 1
ATOM 639 C CA . LEU A 1 97 ? -6.221 -16.681 0.378 1.00 88.62 97 LEU A CA 1
ATOM 640 C C . LEU A 1 97 ? -4.808 -17.277 0.375 1.00 88.62 97 LEU A C 1
ATOM 642 O O . LEU A 1 97 ? -3.914 -16.707 -0.249 1.00 88.62 97 LEU A O 1
ATOM 646 N N . LEU A 1 98 ? -4.594 -18.430 1.019 1.00 91.25 98 LEU A N 1
ATOM 647 C CA . LEU A 1 98 ? -3.303 -19.128 0.979 1.00 91.25 98 LEU A CA 1
ATOM 648 C C . LEU A 1 98 ? -2.994 -19.698 -0.406 1.00 91.25 98 LEU A C 1
ATOM 650 O O . LEU A 1 98 ? -1.847 -19.632 -0.842 1.00 91.25 98 LEU A O 1
ATOM 654 N N . ALA A 1 99 ? -3.997 -20.221 -1.110 1.00 92.94 99 ALA A N 1
ATOM 655 C CA . ALA A 1 99 ? -3.839 -20.685 -2.484 1.00 92.94 99 ALA A CA 1
ATOM 656 C C . ALA A 1 99 ? -3.500 -19.521 -3.428 1.00 92.94 99 ALA A C 1
ATOM 658 O O . ALA A 1 99 ? -2.576 -19.636 -4.232 1.00 92.94 99 ALA A O 1
ATOM 659 N N . LEU A 1 100 ? -4.183 -18.380 -3.282 1.00 92.75 100 LEU A N 1
ATOM 660 C CA . LEU A 1 100 ? -3.868 -17.147 -4.002 1.00 92.75 100 LEU A CA 1
ATOM 661 C C . LEU A 1 100 ? -2.440 -16.688 -3.694 1.00 92.75 100 LEU A C 1
ATOM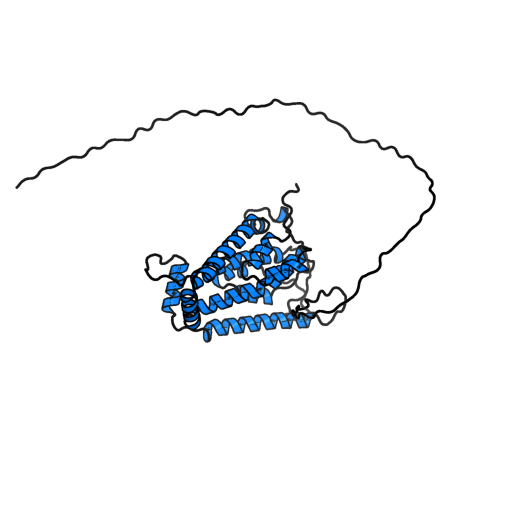 663 O O . LEU A 1 100 ? -1.686 -16.391 -4.614 1.00 92.75 100 LEU A O 1
ATOM 667 N N . TRP A 1 101 ? -2.046 -16.671 -2.420 1.00 94.25 101 TRP A N 1
ATOM 668 C CA . TRP A 1 101 ? -0.689 -16.317 -2.011 1.00 94.25 101 TRP A CA 1
ATOM 669 C C . TRP A 1 101 ? 0.361 -17.248 -2.621 1.00 94.25 101 TRP A C 1
ATOM 671 O O . TRP A 1 101 ? 1.332 -16.774 -3.204 1.00 94.25 101 TRP A O 1
ATOM 681 N N . ALA A 1 102 ? 0.157 -18.564 -2.541 1.00 94.19 102 ALA A N 1
ATOM 682 C CA . ALA A 1 102 ? 1.066 -19.546 -3.121 1.00 94.19 102 ALA A CA 1
ATOM 683 C C . ALA A 1 102 ? 1.154 -19.397 -4.648 1.00 94.19 102 ALA A C 1
ATOM 685 O O . ALA A 1 102 ? 2.249 -19.463 -5.206 1.00 94.19 102 ALA A O 1
ATOM 686 N N . GLY A 1 103 ? 0.027 -19.129 -5.314 1.00 95.12 103 GLY A N 1
ATOM 687 C CA . GLY A 1 103 ? -0.026 -18.828 -6.743 1.00 95.12 103 GLY A CA 1
ATOM 688 C C . GLY A 1 103 ? 0.734 -17.553 -7.108 1.00 95.12 103 GLY A C 1
ATOM 689 O O . GLY A 1 103 ? 1.514 -17.562 -8.055 1.00 95.12 103 GLY A O 1
ATOM 690 N N . LEU A 1 104 ? 0.580 -16.481 -6.326 1.00 93.69 104 LEU A N 1
ATOM 691 C CA . LEU A 1 104 ? 1.314 -15.224 -6.502 1.00 93.69 104 LEU A CA 1
ATOM 692 C C . LEU A 1 104 ? 2.821 -15.413 -6.307 1.00 93.69 104 LEU A C 1
ATOM 694 O O . LEU A 1 104 ? 3.609 -14.940 -7.121 1.00 93.69 104 LEU A O 1
ATOM 698 N N . MET A 1 105 ? 3.228 -16.143 -5.267 1.00 93.50 105 MET A N 1
ATOM 699 C CA . MET A 1 105 ? 4.636 -16.470 -5.041 1.00 93.50 105 MET A CA 1
ATOM 700 C C . MET A 1 105 ? 5.180 -17.306 -6.202 1.00 93.50 105 MET A C 1
ATOM 702 O O . MET A 1 105 ? 6.204 -16.956 -6.787 1.00 93.50 105 MET A O 1
ATOM 706 N N . GLY A 1 106 ? 4.463 -18.354 -6.612 1.00 93.88 106 GLY A N 1
ATOM 707 C CA . GLY A 1 106 ? 4.825 -19.150 -7.783 1.00 93.88 106 GLY A CA 1
ATOM 708 C C . GLY A 1 106 ? 4.977 -18.293 -9.043 1.00 93.88 106 GLY A C 1
ATOM 709 O O . GLY A 1 106 ? 5.969 -18.408 -9.761 1.00 93.88 106 GLY A O 1
ATOM 710 N N . TYR A 1 107 ? 4.051 -17.364 -9.274 1.00 93.69 107 TYR A N 1
ATOM 711 C CA . TYR A 1 107 ? 4.122 -16.436 -10.394 1.00 93.69 107 TYR A CA 1
ATOM 712 C C . TYR A 1 107 ? 5.381 -15.558 -10.337 1.00 93.69 107 TYR A C 1
ATOM 714 O O . TYR A 1 107 ? 6.152 -15.535 -11.293 1.00 93.69 107 TYR A O 1
ATOM 722 N N . VAL A 1 108 ? 5.643 -14.886 -9.212 1.00 91.94 108 VAL A N 1
ATOM 723 C CA . VAL A 1 108 ? 6.786 -13.966 -9.072 1.00 91.94 108 VAL A CA 1
ATOM 724 C C . VAL A 1 108 ? 8.134 -14.678 -9.222 1.00 91.94 108 VAL A C 1
ATOM 726 O O . VAL A 1 108 ? 9.056 -14.136 -9.833 1.00 91.94 108 VAL A O 1
ATOM 729 N N . PHE A 1 109 ? 8.276 -15.894 -8.691 1.00 89.44 109 PHE A N 1
ATOM 730 C CA . PHE A 1 109 ? 9.552 -16.613 -8.749 1.00 89.44 109 PHE A CA 1
ATOM 731 C C . PHE A 1 109 ? 9.800 -17.313 -10.089 1.00 89.44 109 PHE A C 1
ATOM 733 O O . PHE A 1 109 ? 10.946 -17.327 -10.555 1.00 89.44 109 PHE A O 1
ATOM 740 N N . PHE A 1 110 ? 8.758 -17.872 -10.712 1.00 91.06 110 PHE A N 1
ATOM 741 C CA . PHE A 1 110 ? 8.912 -18.734 -11.887 1.00 91.06 110 PHE A CA 1
ATOM 742 C C . PHE A 1 110 ? 8.462 -18.093 -13.203 1.00 91.06 110 PHE A C 1
ATOM 744 O O . PHE A 1 110 ? 9.089 -18.352 -14.226 1.00 91.06 110 PHE A O 1
ATOM 751 N N . LEU A 1 111 ? 7.406 -17.274 -13.199 1.00 91.19 111 LEU A N 1
ATOM 752 C CA . LEU A 1 111 ? 6.778 -16.753 -14.423 1.00 91.19 111 LEU A CA 1
ATOM 753 C C . LEU A 1 111 ? 7.091 -15.276 -14.682 1.00 91.19 111 LEU A C 1
ATOM 755 O O . LEU A 1 111 ? 7.078 -14.856 -15.837 1.00 91.19 111 LEU A O 1
ATOM 759 N N . ALA A 1 112 ? 7.362 -14.487 -13.639 1.00 89.56 112 ALA A N 1
ATOM 760 C CA . ALA A 1 112 ? 7.617 -13.064 -13.804 1.00 89.56 112 ALA A CA 1
ATOM 761 C C . ALA A 1 112 ? 8.848 -12.827 -14.698 1.00 89.56 112 ALA A C 1
ATOM 763 O O . ALA A 1 112 ? 9.872 -13.512 -14.515 1.00 89.56 112 ALA A O 1
ATOM 764 N N . PRO A 1 113 ? 8.775 -11.851 -15.626 1.00 88.12 113 PRO A N 1
ATOM 765 C CA . PRO A 1 113 ? 9.852 -11.583 -16.567 1.00 88.12 113 PRO A CA 1
ATOM 766 C C . PRO A 1 113 ? 11.175 -11.359 -15.845 1.00 88.12 113 PRO A C 1
ATOM 768 O O . PRO A 1 113 ? 11.232 -10.625 -14.869 1.00 88.12 113 PRO A O 1
ATOM 771 N N . ASN A 1 114 ? 12.243 -12.013 -16.294 1.00 87.94 114 ASN A N 1
ATOM 772 C CA . ASN A 1 114 ? 13.565 -11.910 -15.674 1.00 87.94 114 ASN A CA 1
ATOM 773 C C . ASN A 1 114 ? 14.646 -11.735 -16.742 1.00 87.94 114 ASN A C 1
ATOM 775 O O . ASN A 1 114 ? 15.624 -12.479 -16.801 1.00 87.94 114 ASN A O 1
ATOM 779 N N . GLN A 1 115 ? 14.420 -10.786 -17.647 1.00 80.81 115 GLN A N 1
ATOM 780 C CA . GLN A 1 115 ? 15.325 -10.515 -18.763 1.00 80.81 115 GLN A CA 1
ATOM 781 C C . GLN A 1 115 ? 16.479 -9.586 -18.350 1.00 80.81 115 GLN A C 1
ATOM 783 O O . GLN A 1 115 ? 17.460 -9.467 -19.081 1.00 80.81 115 GLN A O 1
ATOM 788 N N . THR A 1 116 ? 16.391 -8.946 -17.175 1.00 78.12 116 THR A N 1
ATOM 789 C CA . THR A 1 116 ? 17.340 -7.913 -16.725 1.00 78.12 116 THR A CA 1
ATOM 790 C C . THR A 1 116 ? 17.798 -8.045 -15.257 1.00 78.12 116 THR A C 1
ATOM 792 O O . THR A 1 116 ? 17.790 -7.049 -14.529 1.00 78.12 116 THR A O 1
ATOM 795 N N . PRO A 1 117 ? 18.271 -9.218 -14.787 1.00 78.88 117 PRO A N 1
ATOM 796 C CA . PRO A 1 117 ? 18.613 -9.426 -13.372 1.00 78.88 117 PRO A CA 1
ATOM 797 C C . PRO A 1 117 ? 19.717 -8.487 -12.859 1.00 78.88 117 PRO A C 1
ATOM 799 O O . PRO A 1 117 ? 19.684 -8.043 -11.712 1.00 78.88 117 PRO A O 1
ATOM 802 N N . THR A 1 118 ? 20.686 -8.135 -13.709 1.00 77.94 118 THR A N 1
ATOM 803 C CA . THR A 1 118 ? 21.756 -7.198 -13.342 1.00 77.94 118 THR A CA 1
ATOM 804 C C . THR A 1 118 ? 21.212 -5.782 -13.145 1.00 77.94 118 THR A C 1
ATOM 806 O O . THR A 1 118 ? 21.602 -5.105 -12.197 1.00 77.94 118 THR A O 1
ATOM 809 N N . ILE A 1 119 ? 20.281 -5.344 -14.003 1.00 78.06 119 ILE A N 1
ATOM 810 C CA . ILE A 1 119 ? 19.656 -4.014 -13.925 1.00 78.06 119 ILE A CA 1
ATOM 811 C C . ILE A 1 119 ? 18.808 -3.907 -12.655 1.00 78.06 119 ILE A C 1
ATOM 813 O O . ILE A 1 119 ? 18.887 -2.895 -11.965 1.00 78.06 119 ILE A O 1
ATOM 817 N N . ASP A 1 120 ? 18.076 -4.963 -12.295 1.00 81.94 120 ASP A N 1
ATOM 818 C CA . ASP A 1 120 ? 17.255 -5.005 -11.080 1.00 81.94 120 ASP A CA 1
ATOM 819 C C . ASP A 1 120 ? 18.103 -4.751 -9.822 1.00 81.94 120 ASP A C 1
ATOM 821 O O . ASP A 1 120 ? 17.749 -3.918 -8.985 1.00 81.94 120 ASP A O 1
ATOM 825 N N . ALA A 1 121 ? 19.272 -5.394 -9.717 1.00 81.88 121 ALA A N 1
ATOM 826 C CA . ALA A 1 121 ? 20.197 -5.173 -8.605 1.00 81.88 121 ALA A CA 1
ATOM 827 C C . ALA A 1 121 ? 20.728 -3.727 -8.559 1.00 81.88 121 ALA A C 1
ATOM 829 O O . ALA A 1 121 ? 20.822 -3.139 -7.478 1.00 81.88 121 ALA A O 1
ATOM 830 N N . PHE A 1 122 ? 21.040 -3.132 -9.717 1.00 82.12 122 PHE A N 1
ATOM 831 C CA . PHE A 1 122 ? 21.455 -1.727 -9.800 1.00 82.12 122 PHE A CA 1
ATOM 832 C C . PHE A 1 122 ? 20.334 -0.765 -9.387 1.00 82.12 122 PHE A C 1
ATOM 834 O O . PHE A 1 122 ? 20.589 0.176 -8.635 1.00 82.12 122 PHE A O 1
ATOM 841 N N . ILE A 1 123 ? 19.096 -1.011 -9.826 1.00 82.00 123 ILE A N 1
ATOM 842 C CA . ILE A 1 123 ? 17.927 -0.200 -9.469 1.00 82.00 123 ILE A CA 1
ATOM 843 C C . ILE A 1 123 ? 17.720 -0.200 -7.950 1.00 82.00 123 ILE A C 1
ATOM 845 O O . ILE A 1 123 ? 17.577 0.872 -7.363 1.00 82.00 123 ILE A O 1
ATOM 849 N N . VAL A 1 124 ? 17.773 -1.368 -7.296 1.00 81.69 124 VAL A N 1
ATOM 850 C CA . VAL A 1 124 ? 17.650 -1.462 -5.829 1.00 81.69 124 VAL A CA 1
ATOM 851 C C . VAL A 1 124 ? 18.776 -0.703 -5.136 1.00 81.69 124 VAL A C 1
ATOM 853 O O . VAL A 1 124 ? 18.513 0.103 -4.247 1.00 81.69 124 VAL A O 1
ATOM 856 N N . GLN A 1 125 ? 20.029 -0.912 -5.551 1.00 81.62 125 GLN A N 1
ATOM 857 C CA . GLN A 1 125 ? 21.175 -0.221 -4.952 1.00 81.62 125 GLN A CA 1
ATOM 858 C C . GLN A 1 125 ? 21.044 1.300 -5.067 1.00 81.62 125 GLN A C 1
ATOM 860 O O . GLN A 1 125 ? 21.380 2.016 -4.125 1.00 81.62 125 GLN A O 1
ATOM 865 N N . LYS A 1 126 ? 20.518 1.799 -6.187 1.00 81.75 126 LYS A N 1
ATOM 866 C CA . LYS A 1 126 ? 20.305 3.231 -6.389 1.00 81.75 126 LYS A CA 1
ATOM 867 C C . LYS A 1 126 ? 19.141 3.776 -5.561 1.00 81.75 126 LYS A C 1
ATOM 869 O O . LYS A 1 126 ? 19.298 4.805 -4.911 1.00 81.75 126 LYS A O 1
ATOM 874 N N . LEU A 1 127 ? 18.000 3.087 -5.536 1.00 82.56 127 LEU A N 1
ATOM 875 C CA . LEU A 1 127 ? 16.812 3.532 -4.795 1.00 82.56 127 LEU A CA 1
ATOM 876 C C . LEU A 1 127 ? 16.996 3.465 -3.272 1.00 82.56 127 LEU A C 1
ATOM 878 O O . LEU A 1 127 ? 16.454 4.302 -2.560 1.00 82.56 127 LEU A O 1
ATOM 882 N N . VAL A 1 128 ? 17.804 2.525 -2.774 1.00 80.56 128 VAL A N 1
ATOM 883 C CA . VAL A 1 128 ? 18.170 2.427 -1.347 1.00 80.56 128 VAL A CA 1
ATOM 884 C C . VAL A 1 128 ? 19.298 3.411 -0.973 1.00 80.56 128 VAL A C 1
ATOM 886 O O . VAL A 1 128 ? 19.640 3.550 0.197 1.00 80.56 128 VAL A O 1
ATOM 889 N N . GLY A 1 129 ? 19.872 4.132 -1.945 1.00 76.56 129 GLY A N 1
ATOM 890 C CA . GLY A 1 129 ? 20.946 5.106 -1.711 1.00 76.56 129 GLY A CA 1
ATOM 891 C C . GLY A 1 129 ? 22.334 4.485 -1.518 1.00 76.56 129 GLY A C 1
ATOM 892 O O . GLY A 1 129 ? 23.255 5.161 -1.074 1.00 76.56 129 GLY A O 1
ATOM 893 N N . LEU A 1 130 ? 22.510 3.205 -1.861 1.00 71.38 130 LEU A N 1
ATOM 894 C CA . LEU A 1 130 ? 23.797 2.501 -1.790 1.00 71.38 130 LEU A CA 1
ATOM 895 C C . LEU A 1 130 ? 24.729 2.845 -2.963 1.00 71.38 130 LEU A C 1
ATOM 897 O O . LEU A 1 130 ? 25.941 2.683 -2.843 1.00 71.38 130 LEU A O 1
ATOM 901 N N . LYS A 1 131 ? 24.186 3.313 -4.095 1.00 65.56 131 LYS A N 1
ATOM 902 C CA . LYS A 1 131 ? 24.951 3.794 -5.257 1.00 65.56 131 LYS A CA 1
ATOM 903 C C . LYS A 1 131 ? 24.380 5.104 -5.785 1.00 65.56 131 LYS A C 1
ATOM 905 O O . LYS A 1 131 ? 23.377 5.112 -6.497 1.00 65.56 131 LYS A O 1
ATOM 910 N N . GLN A 1 132 ? 25.024 6.210 -5.419 1.00 60.75 132 GLN A N 1
ATOM 911 C CA . GLN A 1 132 ? 24.562 7.559 -5.754 1.00 60.75 132 GLN A CA 1
ATOM 912 C C . GLN A 1 132 ? 25.333 8.201 -6.922 1.00 60.75 132 GLN A C 1
ATOM 914 O O . GLN A 1 132 ? 24.810 9.121 -7.545 1.00 60.75 132 GLN A O 1
ATOM 919 N N . GLU A 1 133 ? 26.517 7.688 -7.277 1.00 56.53 133 GLU A N 1
ATOM 920 C CA . GLU A 1 133 ? 27.425 8.321 -8.255 1.00 56.53 133 GLU A CA 1
ATOM 921 C C . GLU A 1 133 ? 27.260 7.858 -9.717 1.00 56.53 133 GLU A C 1
ATOM 923 O O . GLU A 1 133 ? 28.055 8.222 -10.578 1.00 56.53 133 GLU A O 1
ATOM 928 N N . ASP A 1 134 ? 26.206 7.104 -10.043 1.00 62.91 134 ASP A N 1
ATOM 929 C CA . ASP A 1 134 ? 25.985 6.632 -11.415 1.00 62.91 134 ASP A CA 1
ATOM 930 C C . ASP A 1 134 ? 25.115 7.602 -12.246 1.00 62.91 134 ASP A C 1
ATOM 932 O O . ASP A 1 134 ? 24.034 8.006 -11.785 1.00 62.91 134 ASP A O 1
ATOM 936 N N . PRO A 1 135 ? 25.483 7.896 -13.514 1.00 63.28 135 PRO A N 1
ATOM 937 C CA . PRO A 1 135 ? 24.706 8.758 -14.414 1.00 63.28 135 PRO A CA 1
ATOM 938 C C . PRO A 1 135 ? 23.365 8.139 -14.847 1.00 63.28 135 PRO A C 1
ATOM 940 O O . PRO A 1 135 ? 22.520 8.819 -15.425 1.00 63.28 135 PRO A O 1
ATOM 943 N N . TYR A 1 136 ? 23.143 6.852 -14.566 1.00 69.19 136 TYR A N 1
ATOM 944 C CA . TYR A 1 136 ? 21.938 6.123 -14.951 1.00 69.19 136 TYR A CA 1
ATOM 945 C C . TYR A 1 136 ? 20.719 6.568 -14.134 1.00 69.19 136 TYR A C 1
ATOM 947 O O . TYR A 1 136 ? 20.606 6.227 -12.958 1.00 69.19 136 TYR A O 1
ATOM 955 N N . GLN A 1 137 ? 19.791 7.329 -14.711 1.00 74.75 137 GLN A N 1
ATOM 956 C CA . GLN A 1 137 ? 18.567 7.733 -14.012 1.00 74.75 137 GLN A CA 1
ATOM 957 C C . GLN A 1 137 ? 17.545 6.588 -13.996 1.00 74.75 137 GLN A C 1
ATOM 959 O O . GLN A 1 137 ? 17.211 6.025 -15.036 1.00 74.75 137 GLN A O 1
ATOM 964 N N . VAL A 1 138 ? 17.044 6.240 -12.806 1.00 83.94 138 VAL A N 1
ATOM 965 C CA . VAL A 1 138 ? 15.916 5.304 -12.681 1.00 83.94 138 VAL A CA 1
ATOM 966 C C . VAL A 1 138 ? 14.672 5.990 -13.237 1.00 83.94 138 VAL A C 1
ATOM 968 O O . VAL A 1 138 ? 14.475 7.184 -13.011 1.00 83.94 138 VAL A O 1
ATOM 971 N N . ASN A 1 139 ? 13.835 5.234 -13.945 1.00 91.50 139 ASN A N 1
ATOM 972 C CA . ASN A 1 139 ? 12.559 5.727 -14.446 1.00 91.50 139 ASN A CA 1
ATOM 973 C C . ASN A 1 139 ? 11.749 6.401 -13.320 1.00 91.50 139 ASN A C 1
ATOM 975 O O . ASN A 1 139 ? 11.589 5.839 -12.235 1.00 91.50 139 ASN A O 1
ATOM 979 N N . THR A 1 140 ? 11.239 7.602 -13.585 1.00 92.31 140 THR A N 1
ATOM 980 C CA . THR A 1 140 ? 10.552 8.448 -12.597 1.00 92.31 140 THR A CA 1
ATOM 981 C C . THR A 1 140 ? 9.264 7.824 -12.068 1.00 92.31 140 THR A C 1
ATOM 983 O O . THR A 1 140 ? 9.008 7.901 -10.867 1.00 92.31 140 THR A O 1
ATOM 986 N N . VAL A 1 141 ? 8.486 7.154 -12.925 1.00 95.44 141 VAL A N 1
ATOM 987 C CA . VAL A 1 141 ? 7.257 6.444 -12.532 1.00 95.44 141 VAL A CA 1
ATOM 988 C C . VAL A 1 141 ? 7.599 5.290 -11.596 1.00 95.44 141 VAL A C 1
ATOM 990 O O . VAL A 1 141 ? 7.014 5.176 -10.519 1.00 95.44 141 VAL A O 1
ATOM 993 N N . PHE A 1 142 ? 8.593 4.473 -11.958 1.00 94.00 142 PHE A N 1
ATOM 994 C CA . PHE A 1 142 ? 9.015 3.364 -11.105 1.00 94.00 142 PHE A CA 1
ATOM 995 C C . PHE A 1 142 ? 9.612 3.844 -9.777 1.00 94.00 142 PHE A C 1
ATOM 997 O O . PHE A 1 142 ? 9.305 3.285 -8.729 1.00 94.00 142 PHE A O 1
ATOM 1004 N N . ALA A 1 143 ? 10.428 4.899 -9.791 1.00 92.62 143 ALA A N 1
ATOM 1005 C CA . ALA A 1 143 ? 10.982 5.473 -8.570 1.00 92.62 143 ALA A CA 1
ATOM 1006 C C . ALA A 1 143 ? 9.876 6.000 -7.640 1.00 92.62 143 ALA A C 1
ATOM 1008 O O . ALA A 1 143 ? 9.931 5.780 -6.430 1.00 92.62 143 ALA A O 1
ATOM 1009 N N . ALA A 1 144 ? 8.852 6.662 -8.187 1.00 94.38 144 ALA A N 1
ATOM 1010 C CA . ALA A 1 144 ? 7.695 7.104 -7.414 1.00 94.38 144 ALA A CA 1
ATOM 1011 C C . ALA A 1 144 ? 6.909 5.916 -6.836 1.00 94.38 144 ALA A C 1
ATOM 1013 O O . ALA A 1 144 ? 6.588 5.927 -5.649 1.00 94.38 144 ALA A O 1
ATOM 1014 N N . LEU A 1 145 ? 6.666 4.873 -7.636 1.00 94.62 145 LEU A N 1
ATOM 1015 C CA . LEU A 1 145 ? 6.010 3.634 -7.206 1.00 94.62 145 LEU A CA 1
ATOM 1016 C C . LEU A 1 145 ? 6.777 2.943 -6.068 1.00 94.62 145 LEU A C 1
ATOM 1018 O O . LEU A 1 145 ? 6.195 2.607 -5.039 1.00 94.62 145 LEU A O 1
ATOM 1022 N N . PHE A 1 146 ? 8.088 2.763 -6.230 1.00 92.31 146 PHE A N 1
ATOM 1023 C CA . PHE A 1 146 ? 8.940 2.104 -5.243 1.00 92.31 146 PHE A CA 1
ATOM 1024 C C . PHE A 1 146 ? 8.968 2.868 -3.915 1.00 92.31 146 PHE A C 1
ATOM 1026 O O . PHE A 1 146 ? 8.832 2.275 -2.849 1.00 92.31 146 PHE A O 1
ATOM 1033 N N . ASN A 1 147 ? 9.073 4.197 -3.957 1.00 92.00 147 ASN A N 1
ATOM 1034 C CA . ASN A 1 147 ? 9.038 5.001 -2.736 1.00 92.00 147 ASN A CA 1
ATOM 1035 C C . ASN A 1 147 ? 7.638 5.047 -2.102 1.00 92.00 147 ASN A C 1
ATOM 1037 O O . ASN A 1 147 ? 7.514 5.045 -0.875 1.00 92.00 147 ASN A O 1
ATOM 1041 N N . ALA A 1 148 ? 6.577 5.031 -2.914 1.00 92.62 148 ALA A N 1
ATOM 1042 C CA . ALA A 1 148 ? 5.203 4.916 -2.437 1.00 92.62 148 ALA A CA 1
ATOM 1043 C C . ALA A 1 148 ? 4.955 3.599 -1.681 1.00 92.62 148 ALA A C 1
ATOM 1045 O O . ALA A 1 148 ? 4.205 3.593 -0.703 1.00 92.62 148 ALA A O 1
ATOM 1046 N N . MET A 1 149 ? 5.631 2.507 -2.058 1.00 92.50 149 MET A N 1
ATOM 1047 C CA . MET A 1 149 ? 5.569 1.245 -1.313 1.00 92.50 149 MET A CA 1
ATOM 1048 C C . MET A 1 149 ? 6.075 1.374 0.125 1.00 92.50 149 MET A C 1
ATOM 1050 O O . MET A 1 149 ? 5.582 0.656 0.983 1.00 92.50 149 MET A O 1
ATOM 1054 N N . GLY A 1 150 ? 6.955 2.329 0.442 1.00 90.56 150 GLY A N 1
ATOM 1055 C CA . GLY A 1 150 ? 7.369 2.600 1.825 1.00 90.56 150 GLY A CA 1
ATOM 1056 C C . GLY A 1 150 ? 6.258 3.184 2.713 1.00 90.56 150 GLY A C 1
ATOM 1057 O O . GLY A 1 150 ? 6.332 3.102 3.939 1.00 90.56 150 GLY A O 1
ATOM 1058 N N . ILE A 1 151 ? 5.204 3.750 2.117 1.00 94.00 151 ILE A N 1
ATOM 1059 C CA . ILE A 1 151 ? 4.071 4.346 2.839 1.00 94.00 151 ILE A CA 1
ATOM 1060 C C . ILE A 1 151 ? 3.061 3.265 3.253 1.00 94.00 151 ILE A C 1
ATOM 1062 O O . ILE A 1 151 ? 2.510 3.329 4.355 1.00 94.00 151 ILE A O 1
ATOM 1066 N N . TYR A 1 152 ? 2.837 2.247 2.416 1.00 93.56 152 TYR A N 1
ATOM 1067 C CA . TYR A 1 152 ? 1.858 1.188 2.686 1.00 93.56 152 TYR A CA 1
ATOM 1068 C C . TYR A 1 152 ? 2.083 0.445 4.011 1.00 93.56 152 TYR A C 1
ATOM 1070 O O . TYR A 1 152 ? 1.129 0.362 4.783 1.00 93.56 152 TYR A O 1
ATOM 1078 N N . PRO A 1 153 ? 3.292 -0.037 4.352 1.00 92.44 153 PRO A N 1
ATOM 1079 C CA . PRO A 1 153 ? 3.573 -0.678 5.633 1.00 92.44 153 PRO A CA 1
ATOM 1080 C C . PRO A 1 153 ? 3.179 0.183 6.828 1.00 92.44 153 PRO A C 1
ATOM 1082 O O . PRO A 1 153 ? 2.693 -0.343 7.822 1.00 92.44 153 PRO A O 1
ATOM 1085 N N . LEU A 1 154 ? 3.324 1.508 6.730 1.00 93.75 154 LEU A N 1
ATOM 1086 C CA . LEU A 1 154 ? 2.880 2.431 7.771 1.00 93.75 154 LEU A CA 1
ATOM 1087 C C . LEU A 1 154 ? 1.347 2.502 7.803 1.00 93.75 154 LEU A C 1
ATOM 1089 O O . LEU A 1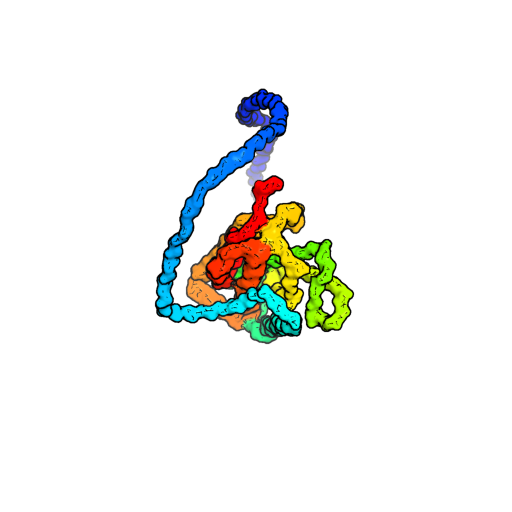 154 ? 0.750 2.365 8.860 1.00 93.75 154 LEU A O 1
ATOM 1093 N N . ILE A 1 155 ? 0.668 2.626 6.666 1.00 94.25 155 ILE A N 1
ATOM 1094 C CA . ILE A 1 155 ? -0.805 2.585 6.644 1.00 94.25 155 ILE A CA 1
ATOM 1095 C C . ILE A 1 155 ? -1.320 1.276 7.270 1.00 94.25 155 ILE A C 1
ATOM 1097 O O . ILE A 1 155 ? -2.160 1.298 8.170 1.00 94.25 155 ILE A O 1
ATOM 1101 N N . TYR A 1 156 ? -0.765 0.137 6.854 1.00 92.69 156 TYR A N 1
ATOM 1102 C CA . TYR A 1 156 ? -1.112 -1.177 7.385 1.00 92.69 156 TYR A CA 1
ATOM 1103 C C . TYR A 1 156 ? -0.742 -1.329 8.858 1.00 92.69 156 TYR A C 1
ATOM 1105 O O . TYR A 1 156 ? -1.526 -1.886 9.617 1.00 92.69 156 TYR A O 1
ATOM 1113 N N . ALA A 1 157 ? 0.379 -0.778 9.320 1.00 91.25 157 ALA A N 1
ATOM 1114 C CA . ALA A 1 157 ? 0.705 -0.732 10.741 1.00 91.25 157 ALA A CA 1
ATOM 1115 C C . ALA A 1 157 ? -0.384 0.005 11.541 1.00 91.25 157 ALA A C 1
ATOM 1117 O O . ALA A 1 157 ? -0.837 -0.497 12.569 1.00 91.25 157 ALA A O 1
ATOM 1118 N N . ALA A 1 158 ? -0.850 1.162 11.058 1.00 90.62 158 ALA A N 1
ATOM 1119 C CA . ALA A 1 158 ? -1.883 1.972 11.710 1.00 90.62 158 ALA A CA 1
ATOM 1120 C C . ALA A 1 158 ? -3.283 1.329 11.716 1.00 90.62 158 ALA A C 1
ATOM 1122 O O . ALA A 1 158 ? -4.114 1.692 12.556 1.00 90.62 158 ALA A O 1
ATOM 1123 N N . LEU A 1 159 ? -3.548 0.396 10.797 1.00 89.69 159 LEU A N 1
ATOM 1124 C CA . LEU A 1 159 ? -4.793 -0.377 10.726 1.00 89.69 159 LEU A CA 1
ATOM 1125 C C . LEU A 1 159 ? -4.698 -1.679 11.539 1.00 89.69 159 LEU A C 1
ATOM 1127 O O . LEU A 1 159 ? -5.566 -1.983 12.354 1.00 89.69 159 LEU A O 1
ATOM 1131 N N . LEU A 1 160 ? -3.617 -2.438 11.356 1.00 86.81 160 LEU A N 1
ATOM 1132 C CA . LEU A 1 160 ? -3.465 -3.792 11.884 1.00 86.81 160 LEU A CA 1
ATOM 1133 C C . LEU A 1 160 ? -3.014 -3.823 13.334 1.00 86.81 160 LEU A C 1
ATOM 1135 O O . LEU A 1 160 ? -3.503 -4.645 14.101 1.00 86.81 160 LEU A O 1
ATOM 1139 N N . ILE A 1 161 ? -2.086 -2.957 13.742 1.00 84.25 161 ILE A N 1
ATOM 1140 C CA . ILE A 1 161 ? -1.514 -3.021 15.091 1.00 84.25 161 ILE A CA 1
ATOM 1141 C C . ILE A 1 161 ? -2.575 -2.711 16.163 1.00 84.25 161 ILE A C 1
ATOM 1143 O O . ILE A 1 161 ? -2.672 -3.488 17.119 1.00 84.25 161 ILE A O 1
ATOM 1147 N N . PRO A 1 162 ? -3.422 -1.666 16.025 1.00 77.56 162 PRO A N 1
ATOM 1148 C CA . PRO A 1 162 ? -4.525 -1.439 16.958 1.00 77.56 162 PRO A CA 1
ATOM 1149 C C . PRO A 1 162 ? -5.567 -2.566 16.933 1.00 77.56 162 PRO A C 1
ATOM 1151 O O . PRO A 1 162 ? -6.094 -2.935 17.988 1.00 77.56 162 PRO A O 1
ATOM 1154 N N . ALA A 1 163 ? -5.833 -3.149 15.760 1.00 68.88 163 ALA A N 1
ATOM 1155 C CA . ALA A 1 163 ? -6.762 -4.265 15.606 1.00 68.88 163 ALA A CA 1
ATOM 1156 C C . ALA A 1 163 ? -6.218 -5.578 16.200 1.00 68.88 163 ALA A C 1
ATOM 1158 O O . ALA A 1 163 ? -6.981 -6.346 16.779 1.00 68.88 163 ALA A O 1
ATOM 1159 N N . ALA A 1 164 ? -4.905 -5.816 16.157 1.00 59.41 164 ALA A N 1
ATOM 1160 C CA . ALA A 1 164 ? -4.237 -7.039 16.613 1.00 59.41 164 ALA A CA 1
ATOM 1161 C C . ALA A 1 164 ? -3.863 -7.044 18.110 1.00 59.41 164 ALA A C 1
ATOM 1163 O O . ALA A 1 164 ? -3.235 -7.991 18.582 1.00 59.41 164 ALA A O 1
ATOM 1164 N N . ARG A 1 165 ? -4.243 -6.012 18.882 1.00 61.06 165 ARG A N 1
ATOM 1165 C CA . ARG A 1 165 ? -3.947 -5.906 20.327 1.00 61.06 165 ARG A CA 1
ATOM 1166 C C . ARG A 1 165 ? -4.488 -7.107 21.117 1.00 61.06 165 ARG A C 1
ATOM 1168 O O . ARG A 1 165 ? -5.694 -7.238 21.274 1.00 61.06 165 ARG A O 1
ATOM 1175 N N . SER A 1 166 ? -3.627 -7.993 21.612 1.00 45.69 166 SER A N 1
ATOM 1176 C CA . SER A 1 166 ? -4.040 -9.088 22.499 1.00 45.69 166 SER A CA 1
ATOM 1177 C C . SER A 1 166 ? -4.245 -8.553 23.914 1.00 45.69 166 SER A C 1
ATOM 1179 O O . SER A 1 166 ? -3.280 -8.394 24.661 1.00 45.69 166 SER A O 1
ATOM 1181 N N . ASN A 1 167 ? -5.492 -8.292 24.309 1.00 41.25 167 ASN A N 1
ATOM 1182 C CA . ASN A 1 167 ? -5.807 -8.207 25.730 1.00 41.25 167 ASN A CA 1
ATOM 1183 C C . ASN A 1 167 ? -5.867 -9.641 26.260 1.00 41.25 167 ASN A C 1
ATOM 1185 O O . ASN A 1 167 ? -6.861 -10.345 26.088 1.00 41.25 167 ASN A O 1
ATOM 1189 N N . ASN A 1 168 ? -4.776 -10.080 26.893 1.00 40.19 168 ASN A N 1
ATOM 1190 C CA . ASN A 1 168 ? -4.708 -11.329 27.649 1.00 40.19 168 ASN A CA 1
ATOM 1191 C C . ASN A 1 168 ? -5.702 -11.276 28.826 1.00 40.19 168 ASN A C 1
ATOM 1193 O O . ASN A 1 168 ? -5.321 -11.021 29.965 1.00 40.19 168 ASN A O 1
ATOM 1197 N N . LYS A 1 169 ? -6.996 -11.471 28.553 1.00 38.53 169 LYS A N 1
ATOM 1198 C CA . LYS A 1 169 ? -8.027 -11.755 29.563 1.00 38.53 169 LYS A CA 1
ATOM 1199 C C . LYS A 1 169 ? -9.254 -12.503 29.030 1.00 38.53 169 LYS A C 1
ATOM 1201 O O . LYS A 1 169 ? -10.000 -13.045 29.839 1.00 38.53 169 LYS A O 1
ATOM 1206 N N . ALA A 1 170 ? -9.440 -12.627 27.714 1.00 41.00 170 ALA A N 1
ATOM 1207 C CA . ALA A 1 170 ? -10.493 -13.468 27.142 1.00 41.00 170 ALA A CA 1
ATOM 1208 C C . ALA A 1 170 ? -10.014 -14.925 27.021 1.00 41.00 170 ALA A C 1
ATOM 1210 O O . ALA A 1 170 ? -9.446 -15.373 26.027 1.00 41.00 170 ALA A O 1
ATOM 1211 N N . ARG A 1 171 ? -10.214 -15.665 28.111 1.00 45.88 171 ARG A N 1
ATOM 1212 C CA . ARG A 1 171 ? -10.162 -17.124 28.156 1.00 45.88 171 ARG A CA 1
ATOM 1213 C C . ARG A 1 171 ? -11.295 -17.671 27.272 1.00 45.88 171 ARG A C 1
ATOM 1215 O O . ARG A 1 171 ? -12.446 -17.572 27.668 1.00 45.88 171 ARG A O 1
ATOM 1222 N N . GLY A 1 172 ? -10.951 -18.279 26.132 1.00 39.78 172 GLY A N 1
ATOM 1223 C CA . GLY A 1 172 ? -11.836 -19.198 25.395 1.00 39.78 172 GLY A CA 1
ATOM 1224 C C . GLY A 1 172 ? -12.534 -18.652 24.143 1.00 39.78 172 GLY A C 1
ATOM 1225 O O . GLY A 1 172 ? -13.751 -18.740 24.067 1.00 39.78 172 GLY A O 1
ATOM 1226 N N . GLY A 1 173 ? -11.781 -18.142 23.163 1.00 38.28 173 GLY A N 1
ATOM 1227 C CA . GLY A 1 173 ? -12.289 -17.887 21.803 1.00 38.28 173 GLY A CA 1
ATOM 1228 C C . GLY A 1 173 ? -12.175 -19.121 20.883 1.00 38.28 173 GLY A C 1
ATOM 1229 O O . GLY A 1 173 ? -11.354 -20.004 21.169 1.00 38.28 173 GLY A O 1
ATOM 1230 N N . PRO A 1 174 ? -12.988 -19.207 19.812 1.00 46.06 174 PRO A N 1
ATOM 1231 C CA . PRO A 1 174 ? -13.129 -20.402 18.985 1.00 46.06 174 PRO A CA 1
ATOM 1232 C C . PRO A 1 174 ? -11.907 -20.723 18.106 1.00 46.06 174 PRO A C 1
ATOM 1234 O O . PRO A 1 174 ? -10.932 -19.986 17.981 1.00 46.06 174 PRO A O 1
ATOM 1237 N N . LEU A 1 175 ? -11.982 -21.930 17.560 1.00 40.91 175 LEU A N 1
ATOM 1238 C CA . LEU A 1 175 ? -10.968 -22.758 16.924 1.00 40.91 175 LEU A CA 1
ATOM 1239 C C . LEU A 1 175 ? -10.469 -22.208 15.573 1.00 40.91 175 LEU A C 1
ATOM 1241 O O . LEU A 1 175 ? -11.245 -22.053 14.638 1.00 40.91 175 LEU A O 1
ATOM 1245 N N . ASN A 1 176 ? -9.154 -22.012 15.440 1.00 44.34 176 ASN A N 1
ATOM 1246 C CA . ASN A 1 176 ? -8.487 -21.838 14.146 1.00 44.34 176 ASN A CA 1
ATOM 1247 C C . ASN A 1 176 ? -8.591 -23.157 13.329 1.00 44.34 176 ASN A C 1
ATOM 1249 O O . ASN A 1 176 ? -8.141 -24.190 13.833 1.00 44.34 176 ASN A O 1
ATOM 1253 N N . PRO A 1 177 ? -9.159 -23.177 12.109 1.00 44.56 177 PRO A N 1
ATOM 1254 C CA . PRO A 1 177 ? -9.614 -24.407 11.453 1.00 44.56 177 PRO A CA 1
ATOM 1255 C C . PRO A 1 177 ? -8.592 -25.169 10.580 1.00 44.56 177 PRO A C 1
ATOM 1257 O O . PRO A 1 177 ? -8.994 -26.017 9.793 1.00 44.56 177 PRO A O 1
ATOM 1260 N N . PHE A 1 178 ? -7.276 -25.052 10.805 1.00 48.91 178 PHE A N 1
ATOM 1261 C CA . PHE A 1 178 ? -6.436 -26.267 10.654 1.00 48.91 178 PHE A CA 1
ATOM 1262 C C . PHE A 1 178 ? -6.692 -27.282 11.781 1.00 48.91 178 PHE A C 1
ATOM 1264 O O . PHE A 1 178 ? -6.129 -28.376 11.801 1.00 48.91 178 PHE A O 1
ATOM 1271 N N . ARG A 1 179 ? -7.526 -26.923 12.758 1.00 46.34 179 ARG A N 1
ATOM 1272 C CA . ARG A 1 179 ? -7.830 -27.725 13.929 1.00 46.34 179 ARG A CA 1
ATOM 1273 C C . ARG A 1 179 ? -9.300 -28.120 13.877 1.00 46.34 179 ARG A C 1
ATOM 1275 O O . ARG A 1 179 ? -10.170 -27.262 13.826 1.00 46.34 179 ARG A O 1
ATOM 1282 N N . GLY A 1 180 ? -9.547 -29.427 13.844 1.00 43.22 180 GLY A N 1
ATOM 1283 C CA . GLY A 1 180 ? -10.879 -30.025 13.895 1.00 43.22 180 GLY A CA 1
ATOM 1284 C C . GLY A 1 180 ? -11.539 -29.924 15.279 1.00 43.22 180 GLY A C 1
ATOM 1285 O O . GLY A 1 180 ? -10.887 -29.543 16.261 1.00 43.22 180 GLY A O 1
ATOM 1286 N N . PRO A 1 181 ? -12.836 -30.257 15.371 1.00 39.47 181 PRO A N 1
ATOM 1287 C CA . PRO A 1 181 ? -13.632 -30.087 16.583 1.00 39.47 181 PRO A CA 1
ATOM 1288 C C . PRO A 1 181 ? -13.074 -30.942 17.733 1.00 39.47 181 PRO A C 1
ATOM 1290 O O . PRO A 1 181 ? -12.953 -32.155 17.607 1.00 39.47 181 PRO A O 1
ATOM 1293 N N . GLY A 1 182 ? -12.715 -30.307 18.858 1.00 41.16 182 GLY A N 1
ATOM 1294 C CA . GLY A 1 182 ? -12.291 -31.004 20.087 1.00 41.16 182 GLY A CA 1
ATOM 1295 C C . GLY A 1 182 ? -11.089 -30.414 20.833 1.00 41.16 182 GLY A C 1
ATOM 1296 O O . GLY A 1 182 ? -10.754 -30.872 21.923 1.00 41.16 182 GLY A O 1
ATOM 1297 N N . ALA A 1 183 ? -10.427 -29.384 20.307 1.00 42.91 183 ALA A N 1
ATOM 1298 C CA . ALA A 1 183 ? -9.229 -28.850 20.941 1.00 42.91 183 ALA A CA 1
ATOM 1299 C C . ALA A 1 183 ? -9.486 -27.643 21.856 1.00 42.91 183 ALA A C 1
ATOM 1301 O O . ALA A 1 183 ? -9.339 -26.488 21.460 1.00 42.91 183 ALA A O 1
ATOM 1302 N N . GLY A 1 184 ? -9.773 -27.919 23.126 1.00 39.88 184 GLY A N 1
ATOM 1303 C CA . GLY A 1 184 ? -9.658 -26.929 24.192 1.00 39.88 184 GLY A CA 1
ATOM 1304 C C . GLY A 1 184 ? -8.198 -26.525 24.429 1.00 39.88 184 GLY A C 1
ATOM 1305 O O . GLY A 1 184 ? -7.481 -27.196 25.165 1.00 39.88 184 GLY A O 1
ATOM 1306 N N . ARG A 1 185 ? -7.746 -25.421 23.821 1.00 38.31 185 ARG A N 1
ATOM 1307 C CA . ARG A 1 185 ? -6.706 -24.522 24.368 1.00 38.31 185 ARG A CA 1
ATOM 1308 C C . ARG A 1 185 ? -6.566 -23.277 23.494 1.00 38.31 185 ARG A C 1
ATOM 1310 O O . ARG A 1 185 ? -6.367 -23.400 22.290 1.00 38.31 185 ARG A O 1
ATOM 1317 N N . ALA A 1 186 ? -6.636 -22.110 24.135 1.00 43.62 186 ALA A N 1
ATOM 1318 C CA . ALA A 1 186 ? -6.485 -20.786 23.536 1.00 43.62 186 ALA A CA 1
ATOM 1319 C C . ALA A 1 186 ? -5.261 -20.716 22.607 1.00 43.62 186 ALA A C 1
ATOM 1321 O O . ALA A 1 186 ? -4.134 -20.953 23.047 1.00 43.62 186 ALA A O 1
ATOM 1322 N N . ALA A 1 187 ? -5.487 -20.406 21.330 1.00 42.62 187 ALA A N 1
ATOM 1323 C CA . ALA A 1 187 ? -4.410 -20.095 20.403 1.00 42.62 187 ALA A CA 1
ATOM 1324 C C . ALA A 1 187 ? -3.890 -18.672 20.691 1.00 42.62 187 ALA A C 1
ATOM 1326 O O . ALA A 1 187 ? -4.694 -17.771 20.939 1.00 42.62 187 ALA A O 1
ATOM 1327 N N . PRO A 1 188 ? -2.568 -18.444 20.683 1.00 46.81 188 PRO A N 1
ATOM 1328 C CA . PRO A 1 188 ? -2.017 -17.099 20.787 1.00 46.81 188 PRO A CA 1
ATOM 1329 C C . PRO A 1 188 ? -2.420 -16.282 19.552 1.00 46.81 188 PRO A C 1
ATOM 1331 O O . PRO A 1 188 ? -2.242 -16.743 18.425 1.00 46.81 188 PRO A O 1
ATOM 1334 N N . LEU A 1 189 ? -2.962 -15.074 19.758 1.00 59.41 189 LEU A N 1
ATOM 1335 C CA . LEU A 1 189 ? -3.228 -14.138 18.665 1.00 59.41 189 LEU A CA 1
ATOM 1336 C C . LEU A 1 189 ? -1.910 -13.877 17.938 1.00 59.41 189 LEU A C 1
ATOM 1338 O O . LEU A 1 189 ? -0.953 -13.394 18.546 1.00 59.41 189 LEU A O 1
ATOM 1342 N N . LEU A 1 190 ? -1.862 -14.212 16.651 1.00 68.12 190 LEU A N 1
ATOM 1343 C CA . LEU A 1 190 ? -0.685 -13.986 15.831 1.00 68.12 190 LEU A CA 1
ATOM 1344 C C . LEU A 1 190 ? -0.417 -12.470 15.799 1.00 68.12 190 LEU A C 1
ATOM 1346 O O . LEU A 1 190 ? -1.272 -11.709 15.332 1.00 68.12 190 LEU A O 1
ATOM 1350 N N . PRO A 1 191 ? 0.714 -11.994 16.342 1.00 76.69 191 PRO A N 1
ATOM 1351 C CA . PRO A 1 191 ? 0.983 -10.569 16.375 1.00 76.69 191 PRO A CA 1
ATOM 1352 C C . PRO A 1 191 ? 1.126 -10.051 14.942 1.00 76.69 191 PRO A C 1
ATOM 1354 O O . PRO A 1 191 ? 1.793 -10.676 14.126 1.00 76.69 191 PRO A O 1
ATOM 1357 N N . ALA A 1 192 ? 0.526 -8.899 14.633 1.00 83.44 192 ALA A N 1
ATOM 1358 C CA . ALA A 1 192 ? 0.632 -8.298 13.300 1.00 83.44 192 ALA A CA 1
ATOM 1359 C C . ALA A 1 192 ? 2.029 -7.722 13.015 1.00 83.44 192 ALA A C 1
ATOM 1361 O O . ALA A 1 192 ? 2.429 -7.616 11.859 1.00 83.44 192 ALA A O 1
ATOM 1362 N N . TRP A 1 193 ? 2.781 -7.344 14.057 1.00 84.00 193 TRP A N 1
ATOM 1363 C CA . TRP A 1 193 ? 4.036 -6.605 13.901 1.00 84.00 193 TRP A CA 1
ATOM 1364 C C . TRP A 1 193 ? 5.108 -7.330 13.064 1.00 84.00 193 TRP A C 1
ATOM 1366 O O . TRP A 1 193 ? 5.718 -6.639 12.257 1.00 84.00 193 TRP A O 1
ATOM 1376 N N . PRO A 1 194 ? 5.325 -8.666 13.133 1.00 89.19 194 PRO A N 1
ATOM 1377 C CA . PRO A 1 194 ? 6.325 -9.322 12.290 1.00 89.19 194 PRO A CA 1
ATOM 1378 C C . PRO A 1 194 ? 5.960 -9.233 10.806 1.00 89.19 194 PRO A C 1
ATOM 1380 O O . PRO A 1 194 ? 6.826 -8.981 9.976 1.00 89.19 194 PRO A O 1
ATOM 1383 N N . PHE A 1 195 ? 4.673 -9.379 10.478 1.00 91.38 195 PHE A N 1
ATOM 1384 C CA . PHE A 1 195 ? 4.171 -9.306 9.104 1.00 91.38 195 PHE A CA 1
ATOM 1385 C C . PHE A 1 195 ? 4.209 -7.877 8.568 1.00 91.38 195 PHE A C 1
ATOM 1387 O O . PHE A 1 195 ? 4.639 -7.651 7.443 1.00 91.38 195 PHE A O 1
ATOM 1394 N N . VAL A 1 196 ? 3.841 -6.901 9.398 1.00 90.25 196 VAL A N 1
ATOM 1395 C CA . VAL A 1 196 ? 3.949 -5.475 9.068 1.00 90.25 196 VAL A CA 1
ATOM 1396 C C . VAL A 1 196 ? 5.411 -5.064 8.875 1.00 90.25 196 VAL A C 1
ATOM 1398 O O . VAL A 1 196 ? 5.729 -4.387 7.901 1.00 90.25 196 VAL A O 1
ATOM 1401 N N . THR A 1 197 ? 6.330 -5.499 9.739 1.00 88.56 197 THR A N 1
ATOM 1402 C CA . THR A 1 197 ? 7.763 -5.220 9.569 1.00 88.56 197 THR A CA 1
ATOM 1403 C C . THR A 1 197 ? 8.319 -5.899 8.318 1.00 88.56 197 THR A C 1
ATOM 1405 O O . THR A 1 197 ? 9.036 -5.259 7.554 1.00 88.56 197 THR A O 1
ATOM 1408 N N . ALA A 1 198 ? 7.951 -7.154 8.051 1.00 91.31 198 ALA A N 1
ATOM 1409 C CA . ALA A 1 198 ? 8.341 -7.846 6.823 1.00 91.31 198 ALA A CA 1
ATOM 1410 C C . ALA A 1 198 ? 7.772 -7.166 5.562 1.00 91.31 198 ALA A C 1
ATOM 1412 O O . ALA A 1 198 ? 8.441 -7.135 4.528 1.00 91.31 198 ALA A O 1
ATOM 1413 N N . SER A 1 199 ? 6.585 -6.551 5.657 1.00 92.88 199 SER A N 1
ATOM 1414 C CA . SER A 1 199 ? 5.952 -5.827 4.547 1.00 92.88 199 SER A CA 1
ATOM 1415 C C . SER A 1 199 ? 6.742 -4.599 4.084 1.00 92.88 199 SER A C 1
ATOM 1417 O O . SER A 1 199 ? 6.539 -4.138 2.970 1.00 92.88 199 SER A O 1
ATOM 1419 N N . VAL A 1 200 ? 7.710 -4.106 4.867 1.00 89.44 200 VAL A N 1
ATOM 1420 C CA . VAL A 1 200 ? 8.628 -3.043 4.414 1.00 89.44 200 VAL A CA 1
ATOM 1421 C C . VAL A 1 200 ? 9.444 -3.474 3.191 1.00 89.44 200 VAL A C 1
ATOM 1423 O O . VAL A 1 200 ? 9.757 -2.643 2.346 1.00 89.44 200 VAL A O 1
ATOM 1426 N N . PHE A 1 201 ? 9.758 -4.767 3.079 1.00 85.75 201 PHE A N 1
ATOM 1427 C CA . PHE A 1 201 ? 10.547 -5.315 1.971 1.00 85.75 201 PHE A CA 1
ATOM 1428 C C . PHE A 1 201 ? 9.716 -6.166 1.011 1.00 85.75 201 PHE A C 1
ATOM 1430 O O . PHE A 1 201 ? 9.996 -6.198 -0.182 1.00 85.75 201 PHE A O 1
ATOM 1437 N N . LEU A 1 202 ? 8.722 -6.881 1.540 1.00 88.44 202 LEU A N 1
ATOM 1438 C CA . LEU A 1 202 ? 7.907 -7.849 0.799 1.00 88.44 202 LEU A CA 1
ATOM 1439 C C . LEU A 1 202 ? 6.487 -7.343 0.490 1.00 88.44 202 LEU A C 1
ATOM 1441 O O . LEU A 1 202 ? 5.723 -8.073 -0.131 1.00 88.44 202 LEU A O 1
ATOM 1445 N N . GLY A 1 203 ? 6.092 -6.178 1.008 1.00 89.62 203 GLY A N 1
ATOM 1446 C CA . GLY A 1 203 ? 4.734 -5.630 0.919 1.00 89.62 203 GLY A CA 1
ATOM 1447 C C . GLY A 1 203 ? 3.621 -6.633 1.227 1.00 89.62 203 GLY A C 1
ATOM 1448 O O . GLY A 1 203 ? 3.654 -7.341 2.241 1.00 89.62 203 GLY A O 1
ATOM 1449 N N . ALA A 1 204 ? 2.615 -6.693 0.358 1.00 90.25 204 ALA A N 1
ATOM 1450 C CA . ALA A 1 204 ? 1.443 -7.554 0.445 1.00 90.25 204 ALA A CA 1
ATOM 1451 C C . ALA A 1 204 ? 1.802 -9.041 0.512 1.00 90.25 204 ALA A C 1
ATOM 1453 O O . ALA A 1 204 ? 1.077 -9.796 1.161 1.00 90.25 204 ALA A O 1
ATOM 1454 N N . TYR A 1 205 ? 2.927 -9.478 -0.068 1.00 92.44 205 TYR A N 1
ATOM 1455 C CA . TYR A 1 205 ? 3.352 -10.879 0.027 1.00 92.44 205 TYR A CA 1
ATOM 1456 C C . TYR A 1 205 ? 3.616 -11.302 1.480 1.00 92.44 205 TYR A C 1
ATOM 1458 O O . TYR A 1 205 ? 3.432 -12.472 1.814 1.00 92.44 205 TYR A O 1
ATOM 1466 N N . ALA A 1 206 ? 3.979 -10.366 2.364 1.00 92.38 206 ALA A N 1
ATOM 1467 C CA . ALA A 1 206 ? 4.059 -10.618 3.803 1.00 92.38 206 ALA A CA 1
ATOM 1468 C C . ALA A 1 206 ? 2.704 -10.472 4.519 1.00 92.38 206 ALA A C 1
ATOM 1470 O O . ALA A 1 206 ? 2.486 -11.113 5.544 1.00 92.38 206 ALA A O 1
ATOM 1471 N N . LEU A 1 207 ? 1.777 -9.660 4.005 1.00 89.38 207 LEU A N 1
ATOM 1472 C CA . LEU A 1 207 ? 0.490 -9.386 4.659 1.00 89.38 207 LEU A CA 1
ATOM 1473 C C . LEU A 1 207 ? -0.594 -10.430 4.352 1.00 89.38 207 LEU A C 1
ATOM 1475 O O . LEU A 1 207 ? -1.429 -10.703 5.211 1.00 89.38 207 LEU A O 1
ATOM 1479 N N . ILE A 1 208 ? -0.598 -11.045 3.168 1.00 90.62 208 ILE A N 1
ATOM 1480 C CA . ILE A 1 208 ? -1.634 -12.024 2.788 1.00 90.62 208 ILE A CA 1
ATOM 1481 C C . ILE A 1 208 ? -1.624 -13.276 3.690 1.00 90.62 208 ILE A C 1
ATOM 1483 O O . ILE A 1 208 ? -2.703 -13.691 4.116 1.00 90.62 208 ILE A O 1
ATOM 1487 N N . PRO A 1 209 ? -0.470 -13.867 4.068 1.00 88.69 209 PRO A N 1
ATOM 1488 C CA . PRO A 1 209 ? -0.457 -14.970 5.030 1.00 88.69 209 PRO A CA 1
ATOM 1489 C C . PRO A 1 209 ? -1.047 -14.566 6.381 1.00 88.69 209 PRO A C 1
ATOM 1491 O O . PRO A 1 209 ? -1.784 -15.338 6.990 1.00 88.69 209 PRO A O 1
ATOM 1494 N N . TYR A 1 210 ? -0.775 -13.334 6.826 1.00 86.31 210 TYR A N 1
ATOM 1495 C CA . TYR A 1 210 ? -1.401 -12.791 8.026 1.00 86.31 210 TYR A CA 1
ATOM 1496 C C . TYR A 1 210 ? -2.920 -12.704 7.864 1.00 86.31 210 TYR A C 1
ATOM 1498 O O . TYR A 1 210 ? -3.631 -13.144 8.756 1.00 86.31 210 TYR A O 1
ATOM 1506 N N . MET A 1 211 ? -3.422 -12.221 6.722 1.00 85.75 211 MET A N 1
ATOM 1507 C CA . MET A 1 211 ? -4.861 -12.161 6.428 1.00 85.75 211 MET A CA 1
ATOM 1508 C C . MET A 1 211 ? -5.536 -13.527 6.451 1.00 85.75 211 MET A C 1
ATOM 1510 O O . MET A 1 211 ? -6.617 -13.658 7.013 1.00 85.75 211 MET A O 1
ATOM 1514 N N . ALA A 1 212 ? -4.901 -14.544 5.873 1.00 84.75 212 ALA A N 1
ATOM 1515 C CA . ALA A 1 212 ? -5.462 -15.888 5.852 1.00 84.75 212 ALA A CA 1
ATOM 1516 C C . ALA A 1 212 ? -5.550 -16.513 7.253 1.00 84.75 212 ALA A C 1
ATOM 1518 O O . ALA A 1 212 ? -6.454 -17.301 7.525 1.00 84.75 212 ALA A O 1
ATOM 1519 N N . LEU A 1 213 ? -4.610 -16.163 8.134 1.00 80.00 213 LEU A N 1
ATOM 1520 C CA . LEU A 1 213 ? -4.547 -16.644 9.515 1.00 80.00 213 LEU A CA 1
ATOM 1521 C C . LEU A 1 213 ? -5.280 -15.729 10.504 1.00 80.00 213 LEU A C 1
ATOM 1523 O O . LEU A 1 213 ? -5.416 -16.078 11.678 1.00 80.00 213 LEU A O 1
ATOM 1527 N N . TRP A 1 214 ? -5.706 -14.550 10.058 1.00 74.62 214 TRP A N 1
ATOM 1528 C CA . TRP A 1 214 ? -6.375 -13.571 10.894 1.00 74.62 214 TRP A CA 1
ATOM 1529 C C . TRP A 1 214 ? -7.797 -14.031 11.209 1.00 74.62 214 TRP A C 1
ATOM 1531 O O . TRP A 1 214 ? -8.507 -14.560 10.358 1.00 74.62 214 TRP A O 1
ATOM 1541 N N . SER A 1 215 ? -8.223 -13.818 12.452 1.00 66.38 215 SER A N 1
ATOM 1542 C CA . SER A 1 215 ? -9.582 -14.116 12.898 1.00 66.38 215 SER A CA 1
ATOM 1543 C C . SER A 1 215 ? -10.183 -12.884 13.575 1.00 66.38 215 SER A C 1
ATOM 1545 O O . SER A 1 215 ? -9.481 -12.231 14.361 1.00 66.38 215 SER A O 1
ATOM 1547 N N . PRO A 1 216 ? -11.464 -12.561 13.305 1.00 59.91 216 PRO A N 1
ATOM 1548 C CA . PRO A 1 216 ? -12.182 -11.527 14.037 1.00 59.91 216 PRO A CA 1
ATOM 1549 C C . PRO A 1 216 ? -12.182 -11.846 15.534 1.00 59.91 216 PRO A C 1
ATOM 1551 O O . PRO A 1 216 ? -12.231 -13.006 15.940 1.00 59.91 216 PRO A O 1
ATOM 1554 N N . LYS A 1 217 ? -12.093 -10.814 16.372 1.00 62.09 217 LYS A N 1
ATOM 1555 C CA . LYS A 1 217 ? -12.030 -10.989 17.826 1.00 62.09 217 LYS A CA 1
ATOM 1556 C C . LYS A 1 217 ? -13.410 -11.170 18.446 1.00 62.09 217 LYS A C 1
ATOM 1558 O O . LYS A 1 217 ? -14.324 -10.408 18.145 1.00 62.09 217 LYS A O 1
ATOM 1563 N N . GLU A 1 218 ? -13.475 -12.057 19.436 1.00 55.03 218 GLU A N 1
ATOM 1564 C CA . GLU A 1 218 ? -14.575 -12.165 20.396 1.00 55.03 218 GLU A CA 1
ATOM 1565 C C . GLU A 1 218 ? -14.027 -11.996 21.828 1.00 55.03 218 GLU A C 1
ATOM 1567 O O . GLU A 1 218 ? -13.150 -12.769 22.232 1.00 55.03 218 GLU A O 1
ATOM 1572 N N . PRO A 1 219 ? -14.495 -11.015 22.628 1.00 57.06 219 PRO A N 1
ATOM 1573 C CA . PRO A 1 219 ? -15.421 -9.924 22.296 1.00 57.06 219 PRO A CA 1
ATOM 1574 C C . PRO A 1 219 ? -14.781 -8.827 21.409 1.00 57.06 219 PRO A C 1
ATOM 1576 O O . PRO A 1 219 ? -13.550 -8.759 21.318 1.00 57.06 219 PRO A O 1
ATOM 1579 N N . PRO A 1 220 ? -15.591 -7.948 20.779 1.00 60.78 220 PRO A N 1
ATOM 1580 C CA . PRO A 1 220 ? -15.097 -6.879 19.912 1.00 60.78 220 PRO A CA 1
ATOM 1581 C C . PRO A 1 220 ? -14.072 -5.995 20.630 1.00 60.78 220 PRO A C 1
ATOM 1583 O O . PRO A 1 220 ? -14.299 -5.538 21.751 1.00 60.78 220 PRO A O 1
ATOM 1586 N N . GLN A 1 221 ? -12.928 -5.745 19.989 1.00 66.62 221 GLN A N 1
ATOM 1587 C CA . GLN A 1 221 ? -11.923 -4.833 20.533 1.00 66.62 221 GLN A CA 1
ATOM 1588 C C . GLN A 1 221 ? -12.481 -3.409 20.558 1.00 66.62 221 GLN A C 1
ATOM 1590 O O . GLN A 1 221 ? -12.938 -2.909 19.534 1.00 66.62 221 GLN A O 1
ATOM 1595 N N . GLN A 1 222 ? -12.349 -2.723 21.693 1.00 68.19 222 GLN A N 1
ATOM 1596 C CA . GLN A 1 222 ? -12.678 -1.305 21.779 1.00 68.19 222 GLN A CA 1
ATOM 1597 C C . GLN A 1 222 ? -11.677 -0.4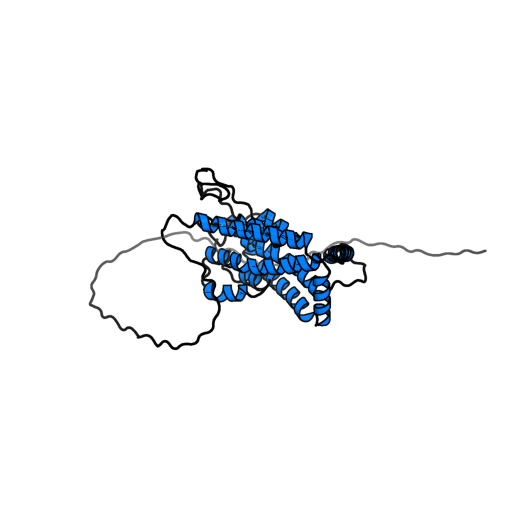80 20.949 1.00 68.19 222 GLN A C 1
ATOM 1599 O O . GLN A 1 222 ? -10.469 -0.449 21.232 1.00 68.19 222 GLN A O 1
ATOM 1604 N N . LEU A 1 223 ? -12.181 0.144 19.885 1.00 78.38 223 LEU A N 1
ATOM 1605 C CA . LEU A 1 223 ? -11.500 1.150 19.078 1.00 78.38 223 LEU A CA 1
ATOM 1606 C C . LEU A 1 223 ? -12.318 2.455 19.166 1.00 78.38 223 LEU A C 1
ATOM 1608 O O . LEU A 1 223 ? -13.546 2.394 19.176 1.00 78.38 223 LEU A O 1
ATOM 1612 N N . PRO A 1 224 ? -11.678 3.635 19.239 1.00 81.12 224 PRO A N 1
ATOM 1613 C CA . PRO A 1 224 ? -10.233 3.874 19.269 1.00 81.12 224 PRO A CA 1
ATOM 1614 C C . PRO A 1 224 ? -9.557 3.380 20.572 1.00 81.12 224 PRO A C 1
ATOM 1616 O O . PRO A 1 224 ? -10.243 3.059 21.543 1.00 81.12 224 PRO A O 1
ATOM 1619 N N . PRO A 1 225 ? -8.215 3.252 20.607 1.00 78.94 225 PRO A N 1
ATOM 1620 C CA . PRO A 1 225 ? -7.479 2.899 21.823 1.00 78.94 225 PRO A CA 1
ATOM 1621 C C . PRO A 1 225 ? -7.811 3.825 23.002 1.00 78.94 225 PRO A C 1
ATOM 1623 O O . PRO A 1 225 ? -7.875 5.034 22.779 1.00 78.94 225 PRO A O 1
ATOM 1626 N N . PRO A 1 226 ? -7.958 3.321 24.241 1.00 76.94 226 PRO A N 1
ATOM 1627 C CA . PRO A 1 226 ? -8.033 4.195 25.410 1.00 76.94 226 PRO A CA 1
ATOM 1628 C C . PRO A 1 226 ? -6.683 4.902 25.632 1.00 76.94 226 PRO A C 1
ATOM 1630 O O . PRO A 1 226 ? -5.637 4.420 25.185 1.00 76.94 226 PRO A O 1
ATOM 1633 N N . LYS A 1 227 ? -6.693 6.068 26.288 1.00 76.44 227 LYS A N 1
ATOM 1634 C CA . LYS A 1 227 ? -5.501 6.927 26.424 1.00 76.44 227 LYS A CA 1
ATOM 1635 C C . LYS A 1 227 ? -4.350 6.242 27.137 1.00 76.44 227 LYS A C 1
ATOM 1637 O O . LYS A 1 227 ? -3.204 6.371 26.721 1.00 76.44 227 LYS A O 1
ATOM 1642 N N . GLU A 1 228 ? -4.676 5.509 28.189 1.00 78.25 228 GLU A N 1
ATOM 1643 C CA . GLU A 1 228 ? -3.737 4.836 29.081 1.00 78.25 228 GLU A CA 1
ATOM 1644 C C . GLU A 1 228 ? -2.944 3.772 28.308 1.00 78.25 228 GLU A C 1
ATOM 1646 O O . GLU A 1 228 ? -1.791 3.478 28.608 1.00 78.25 228 GLU A O 1
ATOM 1651 N N . GLU A 1 229 ? -3.537 3.228 27.240 1.00 73.44 229 GLU A N 1
ATOM 1652 C CA . GLU A 1 229 ? -2.880 2.296 26.329 1.00 73.44 229 GLU A CA 1
ATOM 1653 C C . GLU A 1 229 ? -1.998 2.976 25.276 1.00 73.44 229 GLU A C 1
ATOM 1655 O O . GLU A 1 229 ? -1.301 2.275 24.545 1.00 73.44 229 GLU A O 1
ATOM 1660 N N . LEU A 1 230 ? -2.016 4.301 25.145 1.00 78.00 230 LEU A N 1
ATOM 1661 C CA . LEU A 1 230 ? -1.131 5.046 24.243 1.00 78.00 230 LEU A CA 1
ATOM 1662 C C . LEU A 1 230 ? 0.115 5.577 24.964 1.00 78.00 230 LEU A C 1
ATOM 1664 O O . LEU A 1 230 ? 1.026 6.102 24.316 1.00 78.00 230 LEU A O 1
ATOM 1668 N N . GLU A 1 231 ? 0.173 5.429 26.288 1.00 74.88 231 GLU A N 1
ATOM 1669 C CA . GLU A 1 231 ? 1.313 5.830 27.101 1.00 74.88 231 GLU A CA 1
ATOM 1670 C C . GLU A 1 231 ? 2.456 4.806 27.003 1.00 74.88 231 GLU A C 1
ATOM 1672 O O . GLU A 1 231 ? 2.255 3.590 27.008 1.00 74.88 231 GLU A O 1
ATOM 1677 N N . GLY A 1 232 ? 3.688 5.310 26.887 1.00 76.31 232 GLY A N 1
ATOM 1678 C CA . GLY A 1 232 ? 4.903 4.498 26.810 1.00 76.31 232 GLY A CA 1
ATOM 1679 C C . GLY A 1 232 ? 5.736 4.729 25.548 1.00 76.31 232 GLY A C 1
ATOM 1680 O O . GLY A 1 232 ? 5.229 4.978 24.455 1.00 76.31 232 GLY A O 1
ATOM 1681 N N . TRP A 1 233 ? 7.057 4.619 25.700 1.00 71.31 233 TRP A N 1
ATOM 1682 C CA . TRP A 1 233 ? 8.030 4.854 24.624 1.00 71.31 233 TRP A CA 1
ATOM 1683 C C . TRP A 1 233 ? 7.870 3.882 23.441 1.00 71.31 233 TRP A C 1
ATOM 1685 O O . TRP A 1 233 ? 7.998 4.264 22.281 1.00 71.31 233 TRP A O 1
ATOM 1695 N N . ASN A 1 234 ? 7.510 2.629 23.724 1.00 75.00 234 ASN A N 1
ATOM 1696 C CA . ASN A 1 234 ? 7.276 1.581 22.726 1.00 75.00 234 ASN A CA 1
ATOM 1697 C C . ASN A 1 234 ? 5.964 1.746 21.935 1.00 75.00 234 ASN A C 1
ATOM 1699 O O . ASN A 1 234 ? 5.747 1.016 20.969 1.00 75.00 234 ASN A O 1
ATOM 1703 N N . ARG A 1 235 ? 5.095 2.696 22.310 1.00 80.25 235 ARG A N 1
ATOM 1704 C CA . ARG A 1 235 ? 3.794 2.942 21.662 1.00 80.25 235 ARG A CA 1
ATOM 1705 C C . ARG A 1 235 ? 3.746 4.242 20.862 1.00 80.25 235 ARG A C 1
ATOM 1707 O O . ARG A 1 235 ? 2.676 4.642 20.408 1.00 80.25 235 ARG A O 1
ATOM 1714 N N . LEU A 1 236 ? 4.905 4.861 20.618 1.00 81.31 236 LEU A N 1
ATOM 1715 C CA . LEU A 1 236 ? 5.031 6.106 19.855 1.00 81.31 236 LEU A CA 1
ATOM 1716 C C . LEU A 1 236 ? 4.324 6.035 18.497 1.00 81.31 236 LEU A C 1
ATOM 1718 O O . LEU A 1 236 ? 3.634 6.973 18.107 1.00 81.31 236 LEU A O 1
ATOM 1722 N N . TYR A 1 237 ? 4.457 4.903 17.807 1.00 83.50 237 TYR A N 1
ATOM 1723 C CA . TYR A 1 237 ? 3.818 4.696 16.516 1.00 83.50 237 TYR A CA 1
ATOM 1724 C C . TYR A 1 237 ? 2.283 4.677 16.614 1.00 83.50 237 TYR A C 1
ATOM 1726 O O . TYR A 1 237 ? 1.615 5.391 15.870 1.00 83.50 237 TYR A O 1
ATOM 1734 N N . MET A 1 238 ? 1.716 3.923 17.567 1.00 82.06 238 MET A N 1
ATOM 1735 C CA . MET A 1 238 ? 0.263 3.892 17.801 1.00 82.06 238 MET A CA 1
ATOM 1736 C C . MET A 1 238 ? -0.257 5.280 18.177 1.00 82.06 238 MET A C 1
ATOM 1738 O O . MET A 1 238 ? -1.249 5.738 17.620 1.00 82.06 238 MET A O 1
ATOM 1742 N N . ARG A 1 239 ? 0.456 5.983 19.065 1.00 83.12 239 ARG A N 1
ATOM 1743 C CA . ARG A 1 239 ? 0.128 7.360 19.440 1.00 83.12 239 ARG A CA 1
ATOM 1744 C C . ARG A 1 239 ? 0.127 8.272 18.217 1.00 83.12 239 ARG A C 1
ATOM 1746 O O . ARG A 1 239 ? -0.821 9.023 18.032 1.00 83.12 239 ARG A O 1
ATOM 1753 N N . GLY A 1 240 ? 1.148 8.176 17.366 1.00 82.81 240 GLY A N 1
ATOM 1754 C CA . GLY A 1 240 ? 1.230 8.912 16.107 1.00 82.81 240 GLY A CA 1
ATOM 1755 C C . GLY A 1 240 ? 0.043 8.624 15.187 1.00 82.81 240 GLY A C 1
ATOM 1756 O O . GLY A 1 240 ? -0.576 9.565 14.692 1.00 82.81 240 GLY A O 1
ATOM 1757 N N . ALA A 1 241 ? -0.321 7.351 15.016 1.00 86.38 241 ALA A N 1
ATOM 1758 C CA . ALA A 1 241 ? -1.445 6.909 14.185 1.00 86.38 241 ALA A CA 1
ATOM 1759 C C . ALA A 1 241 ? -2.825 7.368 14.695 1.00 86.38 241 ALA A C 1
ATOM 1761 O O . ALA A 1 241 ? -3.773 7.430 13.910 1.00 86.38 241 ALA A O 1
ATOM 1762 N N . GLU A 1 242 ? -2.937 7.708 15.982 1.00 86.44 242 GLU A N 1
ATOM 1763 C CA . GLU A 1 242 ? -4.123 8.335 16.580 1.00 86.44 242 GLU A CA 1
ATOM 1764 C C . GLU A 1 242 ? -4.069 9.876 16.558 1.00 86.44 242 GLU A C 1
ATOM 1766 O O . GLU A 1 242 ? -5.021 10.529 16.972 1.00 86.44 242 GLU A O 1
ATOM 1771 N N . THR A 1 243 ? -2.998 10.495 16.043 1.00 87.62 243 THR A N 1
ATOM 1772 C CA . THR A 1 243 ? -2.945 11.952 15.802 1.00 87.62 243 THR A CA 1
ATOM 1773 C C . THR A 1 243 ? -3.348 12.318 14.369 1.00 87.62 243 THR A C 1
ATOM 1775 O O . THR A 1 243 ? -3.530 11.469 13.500 1.00 87.62 243 THR A O 1
ATOM 1778 N N . ALA A 1 244 ? -3.509 13.611 14.071 1.00 88.44 244 ALA A N 1
ATOM 1779 C CA . ALA A 1 244 ? -3.633 14.098 12.689 1.00 88.44 244 ALA A CA 1
ATOM 1780 C C . ALA A 1 244 ? -2.293 14.201 11.951 1.00 88.44 244 ALA A C 1
ATOM 1782 O O . ALA A 1 244 ? -2.281 14.195 10.724 1.00 88.44 244 ALA A O 1
ATOM 1783 N N . VAL A 1 245 ? -1.175 14.246 12.677 1.00 89.81 245 VAL A N 1
ATOM 1784 C CA . VAL A 1 245 ? 0.138 14.537 12.093 1.00 89.81 245 VAL A CA 1
ATOM 1785 C C . VAL A 1 245 ? 0.652 13.365 11.263 1.00 89.81 245 VAL A C 1
ATOM 1787 O O . VAL A 1 245 ? 0.945 13.555 10.088 1.00 89.81 245 VAL A O 1
ATOM 1790 N N . LEU A 1 246 ? 0.726 12.152 11.828 1.00 91.50 246 LEU A N 1
ATOM 1791 C CA . LEU A 1 246 ? 1.257 10.998 11.091 1.00 91.50 246 LEU A CA 1
ATOM 1792 C C . LEU A 1 246 ? 0.400 10.666 9.855 1.00 91.50 246 LEU A C 1
ATOM 1794 O O . LEU A 1 246 ? 0.969 10.633 8.767 1.00 91.50 246 LEU A O 1
ATOM 1798 N N . PRO A 1 247 ? -0.937 10.500 9.949 1.00 92.56 247 PRO A N 1
ATOM 1799 C CA . PRO A 1 247 ? -1.768 10.306 8.762 1.00 92.56 247 PRO A CA 1
ATOM 1800 C C . PRO A 1 247 ? -1.674 11.465 7.759 1.00 92.56 247 PRO A C 1
ATOM 1802 O O . PRO A 1 247 ? -1.717 11.232 6.555 1.00 92.56 247 PRO A O 1
ATOM 1805 N N . GLY A 1 248 ? -1.486 12.700 8.238 1.00 94.38 248 GLY A N 1
ATOM 1806 C CA . GLY A 1 248 ? -1.272 13.883 7.399 1.00 94.38 248 GLY A CA 1
ATOM 1807 C C . GLY A 1 248 ? 0.002 13.796 6.571 1.00 94.38 248 GLY A C 1
ATOM 1808 O O . GLY A 1 248 ? -0.029 14.032 5.366 1.00 94.38 248 GLY A O 1
ATOM 1809 N N . LEU A 1 249 ? 1.108 13.388 7.195 1.00 95.25 249 LEU A N 1
ATOM 1810 C CA . LEU A 1 249 ? 2.379 13.156 6.510 1.00 95.25 249 LEU A CA 1
ATOM 1811 C C . LEU A 1 249 ? 2.286 11.992 5.516 1.00 95.25 249 LEU A C 1
ATOM 1813 O O . LEU A 1 249 ? 2.805 12.109 4.409 1.00 95.25 249 LEU A O 1
ATOM 1817 N N . LEU A 1 250 ? 1.595 10.902 5.874 1.00 95.44 250 LEU A N 1
ATOM 1818 C CA . LEU A 1 250 ? 1.361 9.777 4.959 1.00 95.44 250 LEU A CA 1
ATOM 1819 C C . LEU A 1 250 ? 0.535 10.213 3.742 1.00 95.44 250 LEU A C 1
ATOM 1821 O O . LEU A 1 250 ? 0.909 9.901 2.616 1.00 95.44 250 LEU A O 1
ATOM 1825 N N . ALA A 1 251 ? -0.534 10.988 3.948 1.00 96.31 251 ALA A N 1
ATOM 1826 C CA . ALA A 1 251 ? -1.366 11.509 2.866 1.00 96.31 251 ALA A CA 1
ATOM 1827 C C . ALA A 1 251 ? -0.602 12.495 1.970 1.00 96.31 251 ALA A C 1
ATOM 1829 O O . ALA A 1 251 ? -0.718 12.421 0.749 1.00 96.31 251 ALA A O 1
ATOM 1830 N N . ALA A 1 252 ? 0.215 13.377 2.553 1.00 96.56 252 ALA A N 1
ATOM 1831 C CA . ALA A 1 252 ? 1.062 14.297 1.798 1.00 96.56 252 ALA A CA 1
ATOM 1832 C C . ALA A 1 252 ? 2.125 13.551 0.976 1.00 96.56 252 ALA A C 1
ATOM 1834 O O . ALA A 1 252 ? 2.298 13.841 -0.206 1.00 96.56 252 ALA A O 1
ATOM 1835 N N . GLY A 1 253 ? 2.795 12.555 1.566 1.00 96.25 253 GLY A N 1
ATOM 1836 C CA . GLY A 1 253 ? 3.754 11.702 0.861 1.00 96.25 253 GLY A CA 1
ATOM 1837 C C . GLY A 1 253 ? 3.099 10.890 -0.258 1.00 96.25 253 GLY A C 1
ATOM 1838 O O . GLY A 1 253 ? 3.630 10.822 -1.365 1.00 96.25 253 GLY A O 1
ATOM 1839 N N . ALA A 1 254 ? 1.911 10.335 -0.003 1.00 96.25 254 ALA A N 1
ATOM 1840 C CA . ALA A 1 254 ? 1.121 9.627 -1.004 1.00 96.25 254 ALA A CA 1
ATOM 1841 C C . ALA A 1 254 ? 0.763 10.545 -2.177 1.00 96.25 254 ALA A C 1
ATOM 1843 O O . ALA A 1 254 ? 1.023 10.203 -3.329 1.00 96.25 254 ALA A O 1
ATOM 1844 N N . ALA A 1 255 ? 0.226 11.734 -1.888 1.00 96.75 255 ALA A N 1
ATOM 1845 C CA . ALA A 1 255 ? -0.098 12.732 -2.901 1.00 96.75 255 ALA A CA 1
ATOM 1846 C C . ALA A 1 255 ? 1.141 13.150 -3.703 1.00 96.75 255 ALA A C 1
ATOM 1848 O O . ALA A 1 255 ? 1.066 13.250 -4.924 1.00 96.75 255 ALA A O 1
ATOM 1849 N N . PHE A 1 256 ? 2.287 13.333 -3.043 1.00 96.44 256 PHE A N 1
ATOM 1850 C CA . PHE A 1 256 ? 3.545 13.691 -3.692 1.00 96.44 256 PHE A CA 1
ATOM 1851 C C . PHE A 1 256 ? 4.014 12.624 -4.692 1.00 96.44 256 PHE A C 1
ATOM 1853 O O . PHE A 1 256 ? 4.277 12.951 -5.849 1.00 96.44 256 PHE A O 1
ATOM 1860 N N . TYR A 1 257 ? 4.086 11.348 -4.296 1.00 95.94 257 TYR A N 1
ATOM 1861 C CA . TYR A 1 257 ? 4.531 10.289 -5.211 1.00 95.94 257 TYR A CA 1
ATOM 1862 C C . TYR A 1 257 ? 3.528 10.023 -6.336 1.00 95.94 257 TYR A C 1
ATOM 1864 O O . TYR A 1 257 ? 3.938 9.845 -7.483 1.00 95.94 257 TYR A O 1
ATOM 1872 N N . LEU A 1 258 ? 2.224 10.071 -6.048 1.00 95.00 258 LEU A N 1
ATOM 1873 C CA . LEU A 1 258 ? 1.194 9.965 -7.085 1.00 95.00 258 LEU A CA 1
ATOM 1874 C C . LEU A 1 258 ? 1.274 11.130 -8.078 1.00 95.00 258 LEU A C 1
ATOM 1876 O O . LEU A 1 258 ? 1.184 10.908 -9.282 1.00 95.00 258 LEU A O 1
ATOM 1880 N N . PHE A 1 259 ? 1.501 12.355 -7.596 1.00 95.94 259 PHE A N 1
ATOM 1881 C CA . PHE A 1 259 ? 1.695 13.527 -8.447 1.00 95.94 259 PHE A CA 1
ATOM 1882 C C . PHE A 1 259 ? 2.932 13.384 -9.339 1.00 95.94 259 PHE A C 1
ATOM 1884 O O . PHE A 1 259 ? 2.847 13.648 -10.538 1.00 95.94 259 PHE A O 1
ATOM 1891 N N . GLN A 1 260 ? 4.060 12.916 -8.794 1.00 94.50 260 GLN A N 1
ATOM 1892 C CA . GLN A 1 260 ? 5.264 12.671 -9.592 1.00 94.50 260 GLN A CA 1
ATOM 1893 C C . GLN A 1 260 ? 5.034 11.625 -10.687 1.00 94.50 260 GLN A C 1
ATOM 1895 O O . GLN A 1 260 ? 5.414 11.853 -11.832 1.00 94.50 260 GLN A O 1
ATOM 1900 N N . ALA A 1 261 ? 4.371 10.508 -10.374 1.00 94.38 261 ALA A N 1
ATOM 1901 C CA . ALA A 1 261 ? 4.040 9.496 -11.376 1.00 94.38 261 ALA A CA 1
ATOM 1902 C C . ALA A 1 261 ? 3.075 10.045 -12.445 1.00 94.38 261 ALA A C 1
ATOM 1904 O O . ALA A 1 261 ? 3.294 9.856 -13.640 1.00 94.38 261 ALA A O 1
ATOM 1905 N N . ALA A 1 262 ? 2.036 10.777 -12.035 1.00 94.31 262 ALA A N 1
ATOM 1906 C CA . ALA A 1 262 ? 1.043 11.343 -12.948 1.00 94.31 262 ALA A CA 1
ATOM 1907 C C . ALA A 1 262 ? 1.632 12.401 -13.898 1.00 94.31 262 ALA A C 1
ATOM 1909 O O . ALA A 1 262 ? 1.207 12.505 -15.046 1.00 94.31 262 ALA A O 1
ATOM 1910 N N . THR A 1 263 ? 2.627 13.166 -13.442 1.00 95.94 263 THR A N 1
ATOM 1911 C CA . THR A 1 263 ? 3.261 14.248 -14.217 1.00 95.94 263 THR A CA 1
ATOM 1912 C C . THR A 1 263 ? 4.542 13.832 -14.945 1.00 95.94 263 THR A C 1
ATOM 1914 O O . THR A 1 263 ? 5.130 14.649 -15.649 1.00 95.94 263 THR A O 1
ATOM 1917 N N . ALA A 1 264 ? 4.949 12.561 -14.855 1.00 92.44 264 ALA A N 1
ATOM 1918 C CA . ALA A 1 264 ? 6.181 12.041 -15.458 1.00 92.44 264 ALA A CA 1
ATOM 1919 C C . ALA A 1 264 ? 6.222 12.099 -17.003 1.00 92.44 264 ALA A C 1
ATOM 1921 O O . ALA A 1 264 ? 7.291 11.953 -17.596 1.00 92.44 264 ALA A O 1
ATOM 1922 N N . GLY A 1 265 ? 5.079 12.325 -17.660 1.00 94.88 265 GLY A N 1
ATOM 1923 C CA . GLY A 1 265 ? 4.964 12.409 -19.117 1.00 94.88 265 GLY A CA 1
ATOM 1924 C C . GLY A 1 265 ? 4.859 11.044 -19.809 1.00 94.88 265 GLY A C 1
ATOM 1925 O O . GLY A 1 265 ? 5.218 10.005 -19.257 1.00 94.88 265 GLY A O 1
ATOM 1926 N N . GLY A 1 266 ? 4.346 11.038 -21.045 1.00 95.12 266 GLY A N 1
ATOM 1927 C CA . GLY A 1 266 ? 4.028 9.801 -21.775 1.00 95.12 266 GLY A CA 1
ATOM 1928 C C . GLY A 1 266 ? 5.235 8.897 -22.043 1.00 95.12 266 GLY A C 1
ATOM 1929 O O . GLY A 1 266 ? 5.121 7.681 -21.919 1.00 95.12 266 GLY A O 1
ATOM 1930 N N . GLN A 1 267 ? 6.405 9.478 -22.335 1.00 94.31 267 GLN A N 1
ATOM 1931 C CA . GLN A 1 267 ? 7.632 8.710 -22.571 1.00 94.31 267 GLN A CA 1
ATOM 1932 C C . GLN A 1 267 ? 8.063 7.929 -21.323 1.00 94.31 267 GLN A C 1
ATOM 1934 O O . GLN A 1 267 ? 8.380 6.749 -21.418 1.00 94.31 267 GLN A O 1
ATOM 1939 N N . ALA A 1 268 ? 8.008 8.552 -20.142 1.00 94.12 268 ALA A N 1
ATOM 1940 C CA . ALA A 1 268 ? 8.366 7.879 -18.898 1.00 94.12 268 ALA A CA 1
ATOM 1941 C C . ALA A 1 268 ? 7.413 6.717 -18.583 1.00 94.12 268 ALA A C 1
ATOM 1943 O O . ALA A 1 268 ? 7.856 5.672 -18.109 1.00 94.12 268 ALA A O 1
ATOM 1944 N N . TRP A 1 269 ? 6.120 6.864 -18.881 1.00 95.69 269 TRP A N 1
ATOM 1945 C CA . TRP A 1 269 ? 5.151 5.773 -18.758 1.00 95.69 269 TRP A CA 1
ATOM 1946 C C . TRP A 1 269 ? 5.410 4.643 -19.756 1.00 95.69 269 TRP A C 1
ATOM 1948 O O . TRP A 1 269 ? 5.347 3.477 -19.375 1.00 95.69 269 TRP A O 1
ATOM 1958 N N . TYR A 1 270 ? 5.753 4.968 -21.004 1.00 95.38 270 TYR A N 1
ATOM 1959 C CA . TYR A 1 270 ? 6.135 3.973 -22.007 1.00 95.38 270 TYR A CA 1
ATOM 1960 C C . TYR A 1 270 ? 7.379 3.181 -21.578 1.00 95.38 270 TYR A C 1
ATOM 1962 O O . TYR A 1 270 ? 7.380 1.949 -21.603 1.00 95.38 270 TYR A O 1
ATOM 1970 N N . ASP A 1 271 ? 8.411 3.877 -21.100 1.00 93.38 271 ASP A N 1
ATOM 1971 C CA . ASP A 1 271 ? 9.631 3.243 -20.600 1.00 93.38 271 ASP A CA 1
ATOM 1972 C C . ASP A 1 271 ? 9.350 2.383 -19.357 1.00 93.38 271 ASP A C 1
ATOM 1974 O O . ASP A 1 271 ? 9.934 1.310 -19.205 1.00 93.38 271 ASP A O 1
ATOM 1978 N N . TYR A 1 272 ? 8.419 2.806 -18.495 1.00 95.00 272 TYR A N 1
ATOM 1979 C CA . TYR A 1 272 ? 7.953 2.007 -17.360 1.00 95.00 272 TYR A CA 1
ATOM 1980 C C . TYR A 1 272 ? 7.225 0.730 -17.801 1.00 95.00 272 TYR A C 1
ATOM 1982 O O . TYR A 1 272 ? 7.501 -0.327 -17.242 1.00 95.00 272 TYR A O 1
ATOM 1990 N N . MET A 1 273 ? 6.355 0.783 -18.816 1.00 95.38 273 MET A N 1
ATOM 1991 C CA . MET A 1 273 ? 5.705 -0.422 -19.361 1.00 95.38 273 MET A CA 1
ATOM 1992 C C . MET A 1 273 ? 6.739 -1.405 -19.919 1.00 95.38 273 MET A C 1
ATOM 1994 O O . MET A 1 273 ? 6.687 -2.598 -19.633 1.00 95.38 273 MET A O 1
ATOM 1998 N N . ARG A 1 274 ? 7.757 -0.902 -20.626 1.00 92.62 274 ARG A N 1
ATOM 1999 C CA . ARG A 1 274 ? 8.867 -1.739 -21.093 1.00 92.62 274 ARG A CA 1
ATOM 2000 C C . ARG A 1 274 ? 9.649 -2.360 -19.932 1.00 92.62 274 ARG A C 1
ATOM 2002 O O . ARG A 1 274 ? 10.005 -3.531 -19.994 1.00 92.62 274 ARG A O 1
ATOM 2009 N N . LEU A 1 275 ? 9.912 -1.593 -18.874 1.00 91.62 275 LEU A N 1
ATOM 2010 C CA . LEU A 1 275 ? 10.538 -2.097 -17.648 1.00 91.62 275 LEU A CA 1
ATOM 2011 C C . LEU A 1 275 ? 9.676 -3.175 -16.980 1.00 91.62 275 LEU A C 1
ATOM 2013 O O . LEU A 1 275 ? 10.210 -4.189 -16.541 1.00 91.62 275 LEU A O 1
ATOM 2017 N N . PHE A 1 276 ? 8.360 -2.984 -16.934 1.00 93.50 276 PHE A N 1
ATOM 2018 C CA . PHE A 1 276 ? 7.408 -3.941 -16.376 1.00 93.50 276 PHE A CA 1
ATOM 2019 C C . PHE A 1 276 ? 7.417 -5.282 -17.124 1.00 93.50 276 PHE A C 1
ATOM 2021 O O . PHE A 1 276 ? 7.324 -6.329 -16.483 1.00 93.50 276 PHE A O 1
ATOM 2028 N N . ASP A 1 277 ? 7.610 -5.271 -18.442 1.00 92.25 277 ASP A N 1
ATOM 2029 C CA . ASP A 1 277 ? 7.696 -6.489 -19.258 1.00 92.25 277 ASP A CA 1
ATOM 2030 C C . ASP A 1 277 ? 9.051 -7.207 -19.169 1.00 92.25 277 ASP A C 1
ATOM 2032 O O . ASP A 1 277 ? 9.170 -8.357 -19.587 1.00 92.25 277 ASP A O 1
ATOM 2036 N N . GLN A 1 278 ? 10.091 -6.548 -18.652 1.00 90.69 278 GLN A N 1
ATOM 2037 C CA . GLN A 1 278 ? 11.470 -7.056 -18.682 1.00 90.69 278 GLN A CA 1
ATOM 2038 C C . GLN A 1 278 ? 12.024 -7.417 -17.297 1.00 90.69 278 GLN A C 1
ATOM 2040 O O . GLN A 1 278 ? 12.802 -8.370 -17.173 1.00 90.69 278 GLN A O 1
ATOM 2045 N N . SER A 1 279 ? 11.630 -6.660 -16.271 1.00 91.44 279 SER A N 1
ATOM 2046 C CA . SER A 1 279 ? 12.197 -6.700 -14.923 1.00 91.44 279 SER A CA 1
ATOM 2047 C C . SER A 1 279 ? 11.286 -7.420 -13.939 1.00 91.44 279 SER A C 1
ATOM 2049 O O . SER A 1 279 ? 10.122 -7.052 -13.757 1.00 91.44 279 SER A O 1
ATOM 2051 N N . ARG A 1 280 ? 11.855 -8.376 -13.199 1.00 91.50 280 ARG A N 1
ATOM 2052 C CA . ARG A 1 280 ? 11.120 -9.127 -12.176 1.00 91.50 280 ARG A CA 1
ATOM 2053 C C . ARG A 1 280 ? 10.771 -8.222 -11.010 1.00 91.50 280 ARG A C 1
ATOM 2055 O O . ARG A 1 280 ? 9.663 -8.299 -10.483 1.00 91.50 280 ARG A O 1
ATOM 2062 N N . LEU A 1 281 ? 11.714 -7.370 -10.614 1.00 91.00 281 LEU A N 1
ATOM 2063 C CA . LEU A 1 281 ? 11.530 -6.420 -9.525 1.00 91.00 281 LEU A CA 1
ATOM 2064 C C . LEU A 1 281 ? 10.376 -5.460 -9.818 1.00 91.00 281 LEU A C 1
ATOM 2066 O O . LEU A 1 281 ? 9.491 -5.292 -8.976 1.00 91.00 281 LEU A O 1
ATOM 2070 N N . VAL A 1 282 ? 10.377 -4.842 -11.003 1.00 92.62 282 VAL A N 1
ATOM 2071 C CA . VAL A 1 282 ? 9.346 -3.869 -11.392 1.00 92.62 282 VAL A CA 1
ATOM 2072 C C . VAL A 1 282 ? 7.982 -4.543 -11.433 1.00 92.62 282 VAL A C 1
ATOM 2074 O O . VAL A 1 282 ? 7.013 -4.021 -10.877 1.00 92.62 282 VAL A O 1
ATOM 2077 N N . HIS A 1 283 ? 7.922 -5.736 -12.017 1.00 93.38 283 HIS A N 1
ATOM 2078 C CA . HIS A 1 283 ? 6.700 -6.514 -12.126 1.00 93.38 283 HIS A CA 1
ATOM 2079 C C . HIS A 1 283 ? 6.145 -6.908 -10.746 1.00 93.38 283 HIS A C 1
ATOM 2081 O O . HIS A 1 283 ? 4.987 -6.624 -10.434 1.00 93.38 283 HIS A O 1
ATOM 2087 N N . ALA A 1 284 ? 6.989 -7.471 -9.874 1.00 93.56 284 ALA A N 1
ATOM 2088 C CA . ALA A 1 284 ? 6.607 -7.879 -8.524 1.00 93.56 284 ALA A CA 1
ATOM 2089 C C . ALA A 1 284 ? 6.149 -6.695 -7.660 1.00 93.56 284 ALA A C 1
ATOM 2091 O O . ALA A 1 284 ? 5.139 -6.818 -6.970 1.00 93.56 284 ALA A O 1
ATOM 2092 N N . THR A 1 285 ? 6.844 -5.554 -7.740 1.00 94.56 285 THR A N 1
ATOM 2093 C CA . THR A 1 285 ? 6.510 -4.320 -7.000 1.00 94.56 285 THR A CA 1
ATOM 2094 C C . THR A 1 285 ? 5.183 -3.721 -7.471 1.00 94.56 285 THR A C 1
ATOM 2096 O O . THR A 1 285 ? 4.400 -3.219 -6.672 1.00 94.56 285 THR A O 1
ATOM 2099 N N . SER A 1 286 ? 4.901 -3.785 -8.773 1.00 95.38 286 SER A N 1
ATOM 2100 C CA . SER A 1 286 ? 3.656 -3.254 -9.344 1.00 95.38 286 SER A CA 1
ATOM 2101 C C . SER A 1 286 ? 2.447 -4.108 -8.956 1.00 95.38 286 SER A C 1
ATOM 2103 O O . SER A 1 286 ? 1.405 -3.570 -8.580 1.00 95.38 286 SER A O 1
ATOM 2105 N N . ILE A 1 287 ? 2.603 -5.437 -8.977 1.00 95.06 287 ILE A N 1
ATOM 2106 C CA . ILE A 1 287 ? 1.596 -6.372 -8.454 1.00 95.06 287 ILE A CA 1
ATOM 2107 C C . ILE A 1 287 ? 1.382 -6.130 -6.961 1.00 95.06 287 ILE A C 1
ATOM 2109 O O . ILE A 1 287 ? 0.245 -6.054 -6.509 1.00 95.06 287 ILE A O 1
ATOM 2113 N N . ASP A 1 288 ? 2.461 -5.959 -6.203 1.00 94.38 288 ASP A N 1
ATOM 2114 C CA . ASP A 1 288 ? 2.401 -5.685 -4.773 1.00 94.38 288 ASP A CA 1
ATOM 2115 C C . ASP A 1 288 ? 1.638 -4.387 -4.461 1.00 94.38 288 ASP A C 1
ATOM 2117 O O . ASP A 1 288 ? 0.713 -4.385 -3.650 1.00 94.38 288 ASP A O 1
ATOM 2121 N N . PHE A 1 289 ? 1.918 -3.300 -5.185 1.00 95.31 289 PHE A N 1
ATOM 2122 C CA . PHE A 1 289 ? 1.168 -2.047 -5.067 1.00 95.31 289 PHE A CA 1
ATOM 2123 C C . PHE A 1 289 ? -0.331 -2.237 -5.339 1.00 95.31 289 PHE A C 1
ATOM 2125 O O . PHE A 1 289 ? -1.175 -1.709 -4.604 1.00 95.31 289 PHE A O 1
ATOM 2132 N N . ALA A 1 290 ? -0.678 -3.011 -6.370 1.00 95.25 290 ALA A N 1
ATOM 2133 C CA . ALA A 1 290 ? -2.067 -3.331 -6.682 1.00 95.25 290 ALA A CA 1
ATOM 2134 C C . ALA A 1 290 ? -2.715 -4.163 -5.564 1.00 95.25 290 ALA A C 1
ATOM 2136 O O . ALA A 1 290 ? -3.814 -3.836 -5.122 1.00 95.25 290 ALA A O 1
ATOM 2137 N N . LEU A 1 291 ? -2.026 -5.178 -5.040 1.00 94.75 291 LEU A N 1
ATOM 2138 C CA . LEU A 1 291 ? -2.508 -5.998 -3.926 1.00 94.75 291 LEU A CA 1
ATOM 2139 C C . LEU A 1 291 ? -2.687 -5.164 -2.654 1.00 94.75 291 LEU A C 1
ATOM 2141 O O . LEU A 1 291 ? -3.758 -5.186 -2.056 1.00 94.75 291 LEU A O 1
ATOM 2145 N N . CYS A 1 292 ? -1.695 -4.361 -2.271 1.00 94.12 292 CYS A N 1
ATOM 2146 C CA . CYS A 1 292 ? -1.794 -3.428 -1.151 1.00 94.12 292 CYS A CA 1
ATOM 2147 C C . CYS A 1 292 ? -2.972 -2.458 -1.319 1.00 94.12 292 CYS A C 1
ATOM 2149 O O . CYS A 1 292 ? -3.628 -2.124 -0.335 1.00 94.12 292 CYS A O 1
ATOM 2151 N N . THR A 1 293 ? -3.277 -2.034 -2.546 1.00 94.50 293 THR A N 1
ATOM 2152 C CA . THR A 1 293 ? -4.460 -1.212 -2.830 1.00 94.50 293 THR A CA 1
ATOM 2153 C C . THR A 1 293 ? -5.753 -2.005 -2.634 1.00 94.50 293 THR A C 1
ATOM 2155 O O . THR A 1 293 ? -6.658 -1.541 -1.949 1.00 94.50 293 THR A O 1
ATOM 2158 N N . LEU A 1 294 ? -5.840 -3.211 -3.198 1.00 94.19 294 LEU A N 1
ATOM 2159 C CA . LEU A 1 294 ? -7.043 -4.051 -3.177 1.00 94.19 294 LEU A CA 1
ATOM 2160 C C . LEU A 1 294 ? -7.381 -4.596 -1.785 1.00 94.19 294 LEU A C 1
ATOM 2162 O O . LEU A 1 294 ? -8.551 -4.808 -1.475 1.00 94.19 294 LEU A O 1
ATOM 2166 N N . LEU A 1 295 ? -6.373 -4.817 -0.941 1.00 92.62 295 LEU A N 1
ATOM 2167 C CA . LEU A 1 295 ? -6.559 -5.299 0.428 1.00 92.62 295 LEU A CA 1
ATOM 2168 C C . LEU A 1 295 ? -6.952 -4.169 1.394 1.00 92.62 295 LEU A C 1
ATOM 2170 O O . LEU A 1 295 ? -7.568 -4.437 2.428 1.00 92.62 295 LEU A O 1
ATOM 2174 N N . ALA A 1 296 ? -6.651 -2.906 1.072 1.00 93.75 296 ALA A N 1
ATOM 2175 C CA . ALA A 1 296 ? -6.890 -1.785 1.977 1.00 93.75 296 ALA A CA 1
ATOM 2176 C C . ALA A 1 296 ? -8.377 -1.592 2.352 1.00 93.75 296 ALA A C 1
ATOM 2178 O O . ALA A 1 296 ? -8.651 -1.423 3.542 1.00 93.75 296 ALA A O 1
ATOM 2179 N N . PRO A 1 297 ? -9.354 -1.666 1.419 1.00 93.44 297 PRO A N 1
ATOM 2180 C CA . PRO A 1 297 ? -10.778 -1.506 1.720 1.00 93.44 297 PRO A CA 1
ATOM 2181 C C . PRO A 1 297 ? -11.284 -2.439 2.817 1.00 93.44 297 PRO A C 1
ATOM 2183 O O . PRO A 1 297 ? -12.015 -2.002 3.702 1.00 93.44 297 PRO A O 1
ATOM 2186 N N . PHE A 1 298 ? -10.848 -3.702 2.804 1.00 91.00 298 PHE A N 1
ATOM 2187 C CA . PHE A 1 298 ? -11.212 -4.679 3.829 1.00 91.00 298 PHE A CA 1
ATOM 2188 C C . PHE A 1 298 ? -10.755 -4.227 5.222 1.00 91.00 298 PHE A C 1
ATOM 2190 O O . PHE A 1 298 ? -11.541 -4.206 6.170 1.00 91.00 298 PHE A O 1
ATOM 2197 N N . TRP A 1 299 ? -9.497 -3.802 5.343 1.00 90.50 299 TRP A N 1
ATOM 2198 C CA . TRP A 1 299 ? -8.936 -3.378 6.623 1.00 90.50 299 TRP A CA 1
ATOM 2199 C C . TRP A 1 299 ? -9.485 -2.040 7.110 1.00 90.50 299 TRP A C 1
ATOM 2201 O O . TRP A 1 299 ? -9.716 -1.878 8.308 1.00 90.50 299 TRP A O 1
ATOM 2211 N N . MET A 1 300 ? -9.745 -1.104 6.197 1.00 93.12 300 MET A N 1
ATOM 2212 C CA . MET A 1 300 ? -10.414 0.151 6.534 1.00 93.12 300 MET A CA 1
ATOM 2213 C C . MET A 1 300 ? -11.857 -0.084 6.992 1.00 93.12 300 MET A C 1
ATOM 2215 O O . MET A 1 300 ? -12.303 0.564 7.934 1.00 93.12 300 MET A O 1
ATOM 2219 N N . ALA A 1 301 ? -12.587 -1.017 6.371 1.00 90.31 301 ALA A N 1
ATOM 2220 C CA . ALA A 1 301 ? -13.936 -1.383 6.801 1.00 90.31 301 ALA A CA 1
ATOM 2221 C C . ALA A 1 301 ? -13.937 -1.971 8.216 1.00 90.31 301 ALA A C 1
ATOM 2223 O O . ALA A 1 301 ? -14.726 -1.537 9.055 1.00 90.31 301 ALA A O 1
ATOM 2224 N N . ASN A 1 302 ? -13.003 -2.883 8.497 1.00 87.44 302 ASN A N 1
ATOM 2225 C CA . ASN A 1 302 ? -12.850 -3.493 9.815 1.00 87.44 302 ASN A CA 1
ATOM 2226 C C . ASN A 1 302 ? -12.479 -2.463 10.904 1.00 87.44 302 ASN A C 1
ATOM 2228 O O . ASN A 1 302 ? -13.068 -2.464 11.984 1.00 87.44 302 ASN A O 1
ATOM 2232 N N . ASP A 1 303 ? -11.545 -1.542 10.631 1.00 89.31 303 ASP A N 1
ATOM 2233 C CA . ASP A 1 303 ? -11.208 -0.459 11.574 1.00 89.31 303 ASP A CA 1
ATOM 2234 C C . ASP A 1 303 ? -12.371 0.541 11.737 1.00 89.31 303 ASP A C 1
ATOM 2236 O O . ASP A 1 303 ? -12.643 0.998 12.847 1.00 89.31 303 ASP A O 1
ATOM 2240 N N . ALA A 1 304 ? -13.119 0.837 10.666 1.00 90.44 304 ALA A N 1
ATOM 2241 C CA . ALA A 1 304 ? -14.257 1.760 10.706 1.00 90.44 304 ALA A CA 1
ATOM 2242 C C . ALA A 1 304 ? -15.420 1.202 11.529 1.00 90.44 304 ALA A C 1
ATOM 2244 O O . ALA A 1 304 ? -16.080 1.951 12.250 1.00 90.44 304 ALA A O 1
ATOM 2245 N N . GLU A 1 305 ? -15.663 -0.103 11.420 1.00 87.50 305 GLU A N 1
ATOM 2246 C CA . GLU A 1 305 ? -16.646 -0.818 12.227 1.00 87.50 305 GLU A CA 1
ATOM 2247 C C . GLU A 1 305 ? -16.248 -0.837 13.700 1.00 87.50 305 GLU A C 1
ATOM 2249 O O . GLU A 1 305 ? -17.048 -0.445 14.546 1.00 87.50 305 GLU A O 1
ATOM 2254 N N . GLY A 1 306 ? -14.989 -1.167 14.005 1.00 83.50 306 GLY A N 1
ATOM 2255 C CA . GLY A 1 306 ? -14.487 -1.136 15.379 1.00 83.50 306 GLY A CA 1
ATOM 2256 C C . GLY A 1 306 ? -14.599 0.243 16.040 1.00 83.50 306 GLY A C 1
ATOM 2257 O O . GLY A 1 306 ? -14.806 0.325 17.248 1.00 83.50 306 GLY A O 1
ATOM 2258 N N . ARG A 1 307 ? -14.494 1.323 15.254 1.00 87.56 307 ARG A N 1
ATOM 2259 C CA . ARG A 1 307 ? -14.626 2.720 15.708 1.00 87.56 307 ARG A CA 1
ATOM 2260 C C . ARG A 1 307 ? -16.057 3.265 15.665 1.00 87.56 307 ARG A C 1
ATOM 2262 O O . ARG A 1 307 ? -16.249 4.428 16.006 1.00 87.56 307 ARG A O 1
ATOM 2269 N N . ASN A 1 308 ? -17.040 2.476 15.223 1.00 87.31 308 ASN A N 1
ATOM 2270 C CA . ASN A 1 308 ? -18.421 2.921 14.989 1.00 87.31 308 ASN A CA 1
ATOM 2271 C C . ASN A 1 308 ? -18.511 4.200 14.129 1.00 87.31 308 ASN A C 1
ATOM 2273 O O . ASN A 1 308 ? -19.262 5.124 14.434 1.00 87.31 308 ASN A O 1
ATOM 2277 N N . TRP A 1 309 ? -17.720 4.286 13.054 1.00 89.81 309 TRP A N 1
ATOM 2278 C CA . TRP A 1 309 ? -17.670 5.497 12.233 1.00 89.81 309 TRP A CA 1
ATOM 2279 C C . TRP A 1 309 ? -18.952 5.685 11.408 1.00 89.81 309 TRP A C 1
ATOM 2281 O O . TRP A 1 309 ? -19.212 4.936 10.466 1.00 89.81 309 TRP A O 1
ATOM 2291 N N . GLU A 1 310 ? -19.730 6.724 11.718 1.00 88.31 310 GLU A N 1
ATOM 2292 C CA . GLU A 1 310 ? -21.032 6.991 11.084 1.00 88.31 310 GLU A CA 1
ATOM 2293 C C . GLU A 1 310 ? -20.935 7.216 9.568 1.00 88.31 310 GLU A C 1
ATOM 2295 O O . GLU A 1 310 ? -21.770 6.744 8.797 1.00 88.31 310 GLU A O 1
ATOM 2300 N N . GLN A 1 311 ? -19.874 7.888 9.112 1.00 87.94 311 GLN A N 1
ATOM 2301 C CA . GLN A 1 311 ? -19.687 8.240 7.700 1.00 87.94 311 GLN A CA 1
ATOM 2302 C C . GLN A 1 311 ? -19.144 7.077 6.853 1.00 87.94 311 GLN A C 1
ATOM 2304 O O . GLN A 1 311 ? -18.926 7.248 5.648 1.00 87.94 311 GLN A O 1
ATOM 2309 N N . ARG A 1 312 ? -18.967 5.880 7.441 1.00 87.44 312 ARG A N 1
ATOM 2310 C CA . ARG A 1 312 ? -18.447 4.700 6.731 1.00 87.44 312 ARG A CA 1
ATOM 2311 C C . ARG A 1 312 ? -19.289 4.322 5.512 1.00 87.44 312 ARG A C 1
ATOM 2313 O O . ARG A 1 312 ? -18.736 3.857 4.530 1.00 87.44 312 ARG A O 1
ATOM 2320 N N . GLY A 1 313 ? -20.604 4.547 5.539 1.00 86.25 313 GLY A N 1
ATOM 2321 C CA . GLY A 1 313 ? -21.486 4.194 4.420 1.00 86.25 313 GLY A CA 1
ATOM 2322 C C . GLY A 1 313 ? -21.252 5.026 3.154 1.00 86.25 313 GLY A C 1
ATOM 2323 O O . GLY A 1 313 ? -21.467 4.532 2.052 1.00 86.25 313 GLY A O 1
ATOM 2324 N N . THR A 1 314 ? -20.775 6.265 3.306 1.00 90.25 314 THR A N 1
ATOM 2325 C CA . THR A 1 314 ? -20.646 7.222 2.195 1.00 90.25 314 THR A CA 1
ATOM 232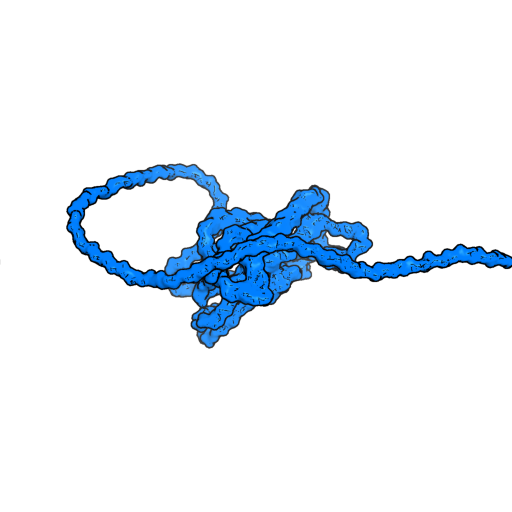6 C C . THR A 1 314 ? -19.190 7.464 1.817 1.00 90.25 314 THR A C 1
ATOM 2328 O O . THR A 1 314 ? -18.847 7.432 0.639 1.00 90.25 314 THR A O 1
ATOM 2331 N N . LEU A 1 315 ? -18.316 7.698 2.802 1.00 92.31 315 LEU A N 1
ATOM 2332 C CA . LEU A 1 315 ? -16.924 8.072 2.541 1.00 92.31 315 LEU A CA 1
ATOM 2333 C C . LEU A 1 315 ? -16.022 6.863 2.304 1.00 92.31 315 LEU A C 1
ATOM 2335 O O . LEU A 1 315 ? -15.123 6.934 1.471 1.00 92.31 315 LEU A O 1
ATOM 2339 N N . LEU A 1 316 ? -16.256 5.742 2.991 1.00 92.00 316 LEU A N 1
ATOM 2340 C CA . LEU A 1 316 ? -15.385 4.571 2.878 1.00 92.00 316 LEU A CA 1
ATOM 2341 C C . LEU A 1 316 ? -15.308 4.009 1.446 1.00 92.00 316 LEU A C 1
ATOM 2343 O O . LEU A 1 316 ? -14.191 3.727 1.011 1.00 92.00 316 LEU A O 1
ATOM 2347 N N . PRO A 1 317 ? -16.410 3.885 0.672 1.00 93.44 317 PRO A N 1
ATOM 2348 C CA . PRO A 1 317 ? -16.329 3.414 -0.710 1.00 93.44 317 PRO A CA 1
ATOM 2349 C C . PRO A 1 317 ? -15.525 4.360 -1.607 1.00 93.44 317 PRO A C 1
ATOM 2351 O O . PRO A 1 317 ? -14.716 3.903 -2.407 1.00 93.44 317 PRO A O 1
ATOM 2354 N N . VAL A 1 318 ? -15.688 5.677 -1.434 1.00 94.06 318 VAL A N 1
ATOM 2355 C CA . VAL A 1 318 ? -14.943 6.688 -2.203 1.00 94.06 318 VAL A CA 1
ATOM 2356 C C . VAL A 1 318 ? -13.448 6.599 -1.898 1.00 94.06 318 VAL A C 1
ATOM 2358 O O . VAL A 1 318 ? -12.626 6.556 -2.810 1.00 94.06 318 VAL A O 1
ATOM 2361 N N . LEU A 1 319 ? -13.094 6.502 -0.615 1.00 94.00 319 LEU A N 1
ATOM 2362 C CA . LEU A 1 319 ? -11.707 6.340 -0.180 1.00 94.00 319 LEU A CA 1
ATOM 2363 C C . LEU A 1 319 ? -11.121 4.991 -0.622 1.00 94.00 319 LEU A C 1
ATOM 2365 O O . LEU A 1 319 ? -9.933 4.902 -0.889 1.00 94.00 319 LEU A O 1
ATOM 2369 N N . SER A 1 320 ? -11.934 3.948 -0.762 1.00 92.50 320 SER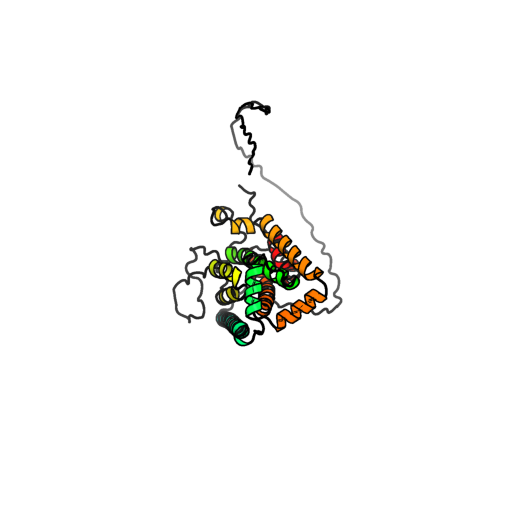 A N 1
ATOM 2370 C CA . SER A 1 320 ? -11.474 2.614 -1.173 1.00 92.50 320 SER A CA 1
ATOM 2371 C C . SER A 1 320 ? -10.980 2.541 -2.619 1.00 92.50 320 SER A C 1
ATOM 2373 O O . SER A 1 320 ? -10.163 1.682 -2.933 1.00 92.50 320 SER A O 1
ATOM 2375 N N . VAL A 1 321 ? -11.448 3.435 -3.494 1.00 92.81 321 VAL A N 1
ATOM 2376 C CA . VAL A 1 321 ? -11.077 3.444 -4.921 1.00 92.81 321 VAL A CA 1
ATOM 2377 C C . VAL A 1 321 ? -9.767 4.196 -5.174 1.00 92.81 321 VAL A C 1
ATOM 2379 O O . VAL A 1 321 ? -9.122 3.983 -6.197 1.00 92.81 321 VAL A O 1
ATOM 2382 N N . LEU A 1 322 ? -9.352 5.073 -4.257 1.00 92.88 322 LEU A N 1
ATOM 2383 C CA . LEU A 1 322 ? -8.166 5.908 -4.432 1.00 92.88 322 LEU A CA 1
ATOM 2384 C C . LEU A 1 322 ? -6.906 5.153 -3.971 1.00 92.88 322 LEU A C 1
ATOM 2386 O O . LEU A 1 322 ? -6.689 5.044 -2.758 1.00 92.88 322 LEU A O 1
ATOM 2390 N N . PRO A 1 323 ? -6.044 4.664 -4.889 1.00 92.31 323 PRO A N 1
ATOM 2391 C CA . PRO A 1 323 ? -4.854 3.910 -4.513 1.00 92.31 323 PRO A CA 1
ATOM 2392 C C . PRO A 1 323 ? -3.943 4.773 -3.651 1.00 92.31 323 PRO A C 1
ATOM 2394 O O . PRO A 1 323 ? -3.679 5.922 -4.003 1.00 92.31 323 PRO A O 1
ATOM 2397 N N . LEU A 1 324 ? -3.459 4.211 -2.539 1.00 93.19 324 LEU A N 1
ATOM 2398 C CA . LEU A 1 324 ? -2.554 4.823 -1.557 1.00 93.19 324 LEU A CA 1
ATOM 2399 C C . LEU A 1 324 ? -3.108 6.053 -0.802 1.00 93.19 324 LEU A C 1
ATOM 2401 O O . LEU A 1 324 ? -3.061 6.110 0.432 1.00 93.19 324 LEU A O 1
ATOM 2405 N N . LEU A 1 325 ? -3.650 7.034 -1.523 1.00 94.81 325 LEU A N 1
ATOM 2406 C CA . LEU A 1 325 ? -4.211 8.264 -0.976 1.00 94.81 325 LEU A CA 1
ATOM 2407 C C . LEU A 1 325 ? -5.468 7.986 -0.152 1.00 94.81 325 LEU A C 1
ATOM 2409 O O . LEU A 1 325 ? -5.616 8.527 0.938 1.00 94.81 325 LEU A O 1
ATOM 2413 N N . GLY A 1 326 ? -6.346 7.114 -0.641 1.00 94.38 326 GLY A N 1
ATOM 2414 C CA . GLY A 1 326 ? -7.590 6.751 0.022 1.00 94.38 326 GLY A CA 1
ATOM 2415 C C . GLY A 1 326 ? -7.395 6.208 1.438 1.00 94.38 326 GLY A C 1
ATOM 2416 O O . GLY A 1 326 ? -7.918 6.801 2.383 1.00 94.38 326 GLY A O 1
ATOM 2417 N N . PRO A 1 327 ? -6.569 5.161 1.624 1.00 95.19 327 PRO A N 1
ATOM 2418 C CA . PRO A 1 327 ? -6.213 4.660 2.949 1.00 95.19 327 PRO A CA 1
ATOM 2419 C C . PRO A 1 327 ? -5.524 5.690 3.850 1.00 95.19 327 PRO A C 1
ATOM 2421 O O . PRO A 1 327 ? -5.781 5.728 5.053 1.00 95.19 327 PRO A O 1
ATOM 2424 N N . SER A 1 328 ? -4.705 6.580 3.288 1.00 94.38 328 SER A N 1
ATOM 2425 C CA . SER A 1 328 ? -4.066 7.657 4.059 1.00 94.38 328 SER A CA 1
ATOM 2426 C C . SER A 1 328 ? -5.076 8.706 4.547 1.00 94.38 328 SER A C 1
ATOM 2428 O O . SER A 1 328 ? -5.045 9.120 5.707 1.00 94.38 328 SER A O 1
ATOM 2430 N N . LEU A 1 329 ? -6.013 9.107 3.682 1.00 95.19 329 LEU A N 1
ATOM 2431 C CA . LEU A 1 329 ? -7.112 10.020 4.010 1.00 95.19 329 LEU A CA 1
ATOM 2432 C C . LEU A 1 329 ? -8.102 9.386 4.993 1.00 95.19 329 LEU A C 1
ATOM 2434 O O . LEU A 1 329 ? -8.602 10.065 5.887 1.00 95.19 329 LEU A O 1
ATOM 2438 N N . TYR A 1 330 ? -8.344 8.082 4.888 1.00 95.44 330 TYR A N 1
ATOM 2439 C CA . TYR A 1 330 ? -9.140 7.348 5.866 1.00 95.44 330 TYR A CA 1
ATOM 2440 C C . TYR A 1 330 ? -8.550 7.468 7.279 1.00 95.44 330 TYR A C 1
ATOM 2442 O O . TYR A 1 330 ? -9.259 7.840 8.214 1.00 95.44 330 TYR A O 1
ATOM 2450 N N . LEU A 1 331 ? -7.239 7.248 7.438 1.00 93.75 331 LEU A N 1
ATOM 2451 C CA . LEU A 1 331 ? -6.556 7.404 8.730 1.00 93.75 331 LEU A CA 1
ATOM 2452 C C . LEU A 1 331 ? -6.641 8.839 9.285 1.00 93.75 331 LEU A C 1
ATOM 2454 O O . LEU A 1 331 ? -6.596 9.043 10.501 1.00 93.75 331 LEU A O 1
ATOM 2458 N N . LEU A 1 332 ? -6.761 9.842 8.411 1.00 92.69 332 LEU A N 1
ATOM 2459 C CA . LEU A 1 332 ? -6.974 11.233 8.806 1.00 92.69 332 LEU A CA 1
ATOM 2460 C C . LEU A 1 332 ? -8.387 11.484 9.336 1.00 92.69 332 LEU A C 1
ATOM 2462 O O . LEU A 1 332 ? -8.514 12.165 10.356 1.00 92.69 332 LEU A O 1
ATOM 2466 N N . LEU A 1 333 ? -9.397 10.953 8.642 1.00 92.62 333 LEU A N 1
ATOM 2467 C CA . LEU A 1 333 ? -10.820 11.239 8.854 1.00 92.62 333 LEU A CA 1
ATOM 2468 C C . LEU A 1 333 ? -11.487 10.346 9.906 1.00 92.62 333 LEU A C 1
ATOM 2470 O O . LEU A 1 333 ? -12.521 10.727 10.455 1.00 92.62 333 LEU A O 1
ATOM 2474 N N . ARG A 1 334 ? -10.926 9.162 10.183 1.00 91.19 334 ARG A N 1
ATOM 2475 C CA . ARG A 1 334 ? -11.489 8.238 11.175 1.00 91.19 334 ARG A CA 1
ATOM 2476 C C . ARG A 1 334 ? -11.544 8.883 12.574 1.00 91.19 334 ARG A C 1
ATOM 2478 O O . ARG A 1 334 ? -10.648 9.664 12.911 1.00 91.19 334 ARG A O 1
ATOM 2485 N N . PRO A 1 335 ? -12.528 8.525 13.422 1.00 90.12 335 PRO A N 1
ATOM 2486 C CA . PRO A 1 335 ? -12.585 8.978 14.812 1.00 90.12 335 PRO A CA 1
ATOM 2487 C C . PRO A 1 335 ? -11.310 8.586 15.566 1.00 90.12 335 PRO A C 1
ATOM 2489 O O . PRO A 1 335 ? -10.862 7.442 15.459 1.00 90.12 335 PRO A O 1
ATOM 2492 N N . LYS A 1 336 ? -10.716 9.524 16.307 1.00 86.62 336 LYS A N 1
ATOM 2493 C CA . LYS A 1 336 ? -9.444 9.346 17.033 1.00 86.62 336 LYS A CA 1
ATOM 2494 C C . LYS A 1 336 ? -9.680 9.262 18.530 1.00 86.62 336 LYS A C 1
ATOM 2496 O O . LYS A 1 336 ? -10.730 9.668 19.014 1.00 86.62 336 LYS A O 1
ATOM 2501 N N . THR A 1 337 ? -8.695 8.753 19.265 1.00 80.81 337 THR A N 1
ATOM 2502 C CA . THR A 1 337 ? -8.727 8.799 20.730 1.00 80.81 337 THR A CA 1
ATOM 2503 C C . THR A 1 337 ? -8.782 10.249 21.214 1.00 80.81 337 THR A C 1
ATOM 2505 O O . THR A 1 337 ? -7.878 11.036 20.919 1.00 80.81 337 THR A O 1
ATOM 2508 N N . ASP A 1 338 ? -9.801 10.582 22.009 1.00 70.69 338 ASP A N 1
ATOM 2509 C CA . ASP A 1 338 ? -9.984 11.905 22.612 1.00 70.69 338 ASP A CA 1
ATOM 2510 C C . ASP A 1 338 ? -8.868 12.209 23.603 1.00 70.69 338 ASP A C 1
ATOM 2512 O O . ASP A 1 338 ? -9.045 12.008 24.795 1.00 70.69 338 ASP A O 1
ATOM 2516 N N . THR A 1 339 ? -7.715 12.698 23.150 1.00 60.12 339 THR A N 1
ATOM 2517 C CA . THR A 1 339 ? -6.525 12.959 23.986 1.00 60.12 339 THR A CA 1
ATOM 2518 C C . THR A 1 339 ? -6.676 14.163 24.930 1.00 60.12 339 THR A C 1
ATOM 2520 O O . THR A 1 339 ? -5.780 14.424 25.724 1.00 60.12 339 THR A O 1
ATOM 2523 N N . SER A 1 340 ? -7.806 14.876 24.871 1.00 52.16 340 SER A N 1
ATOM 2524 C CA . SER A 1 340 ? -8.083 16.126 25.594 1.00 52.16 340 SER A CA 1
ATOM 2525 C C . SER A 1 340 ? -8.822 15.973 26.930 1.00 52.16 340 SER A C 1
ATOM 2527 O O . SER A 1 340 ? -8.867 16.937 27.690 1.00 52.16 340 SER A O 1
ATOM 2529 N N . ALA A 1 341 ? -9.406 14.809 27.235 1.00 37.06 341 ALA A N 1
ATOM 2530 C CA . ALA A 1 341 ? -10.032 14.583 28.545 1.00 37.06 341 ALA A CA 1
ATOM 2531 C C . ALA A 1 341 ? -8.985 14.135 29.594 1.00 37.06 341 ALA A C 1
ATOM 2533 O O . ALA A 1 341 ? -8.126 13.325 29.241 1.00 37.06 341 ALA A O 1
ATOM 2534 N N . PRO A 1 342 ? -9.025 14.672 30.825 1.00 41.00 342 PRO A N 1
ATOM 2535 C CA . PRO A 1 342 ? -8.008 14.458 31.859 1.00 41.00 342 PRO A CA 1
ATOM 2536 C C . PRO A 1 342 ? -7.909 13.017 32.357 1.00 41.00 342 PRO A C 1
ATOM 2538 O O . PRO A 1 342 ? -8.918 12.281 32.248 1.00 41.00 342 PRO A O 1
#

pLDDT: mean 70.39, std 24.44, range [23.72, 96.75]

Organism: NCBI:txid307507